Protein AF-A0A8T3LTR0-F1 (afdb_monomer)

Radius of gyration: 20.29 Å; Cα contacts (8 Å, |Δi|>4): 114; chains: 1; bounding box: 53×40×56 Å

Secondary structure (DSSP, 8-state):
-HHHHHHHHHHHHHHHT-GGGHHHHHHHHIIIIIHHHHHHHH-PPPPHHHHHHHHHHHHHSTTTTHHHHHHHHHHHHHHHHHHHHHHHHHHHHHHGGG--HHHHHHHHHHHHHHHHHHHHHHHHHHHHHHHHHHHHHH-S--SS-HHHHHHHHTHHHHHHHHHHHHHHHHHHHHHHHHHHHT----

Solvent-accessible surface area (backbone atoms only — not comparable to full-atom values): 10162 Å² total; per-residue (Å²): 109,73,65,59,52,53,52,51,51,51,50,50,52,58,30,69,80,29,77,92,37,41,65,42,46,49,46,45,39,43,74,71,55,41,50,55,55,49,44,69,73,71,47,78,79,78,49,74,66,57,54,50,49,51,50,50,52,56,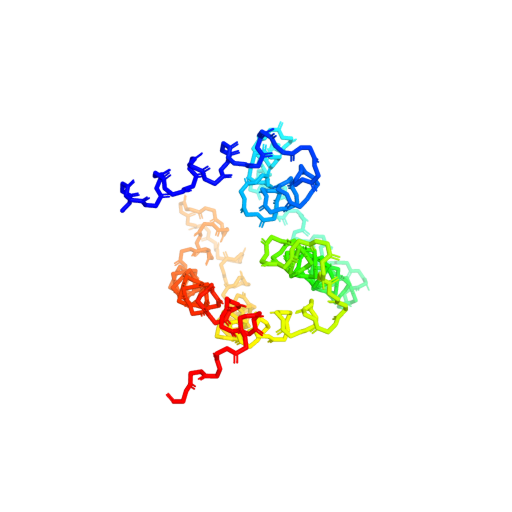73,68,34,91,56,52,66,56,56,61,53,50,52,52,49,50,52,50,50,52,51,53,52,52,47,50,50,41,21,44,23,50,28,36,72,76,46,45,96,71,48,46,74,67,50,24,51,50,38,36,52,49,43,53,60,34,42,43,62,23,50,53,41,49,52,53,39,51,56,49,43,69,61,46,40,62,55,40,69,67,54,85,81,64,102,59,59,43,66,60,51,39,49,59,75,43,38,67,43,56,52,50,29,53,50,32,44,51,53,20,51,65,51,34,60,60,49,49,50,33,70,72,70,67,52,76,84,124

Foldseek 3Di:
DVVVVVVVVVVVVVQVVDPLLVLLVVLLCCLPCVVVVVCVVPDDPDDLVRVVVVVCCQVVDPCPPVSVVVVVVVVVVVVLVSLLSNLQSLQCVQPPPPRDPVLSVVLSVLLVVLCVQLVVLVVVLVVVLVVQLVCLCPDPDDPDHSVVVSCVVSVVSVVSSVVSNVRSVVVSVVVSNCSSVVPDPD

Sequence (186 aa):
MRRWWIDATSAAGHVADRPHLWLPGALAWIASGGWLALVIGVIRPPNISELTFLGAGIFKSGAWPWNALAIGAAALAAVLIGFGLVSAGEAVLLRGRRAGRRDVARIFVLGAVCATPTLVVLLAMATAAVVVAPIEFNAPNEQLGPLARTAGRLSLFLVAILVAASAGAAVHAPAARSVVDGRTVA

pLDDT: mean 77.09, std 9.89, range [37.12, 91.19]

Structure (mmCIF, N/CA/C/O backbone):
data_AF-A0A8T3LTR0-F1
#
_entry.id   AF-A0A8T3LTR0-F1
#
loop_
_atom_site.group_PDB
_atom_site.id
_atom_site.type_symbol
_atom_site.label_atom_id
_atom_site.label_alt_id
_atom_site.label_comp_id
_atom_site.label_asym_id
_atom_site.label_entity_id
_atom_site.label_seq_id
_atom_site.pdbx_PDB_ins_code
_atom_site.Cartn_x
_atom_site.Cartn_y
_atom_site.Cartn_z
_atom_site.occupancy
_atom_site.B_iso_or_equiv
_atom_site.auth_seq_id
_atom_site.auth_comp_id
_atom_site.auth_asym_id
_atom_site.auth_atom_id
_atom_site.pdbx_PDB_model_num
ATOM 1 N N . MET A 1 1 ? -8.902 19.872 3.088 1.00 46.38 1 MET A N 1
ATOM 2 C CA . MET A 1 1 ? -7.597 19.695 3.770 1.00 46.38 1 MET A CA 1
ATOM 3 C C . MET A 1 1 ? -7.578 20.213 5.208 1.00 46.38 1 MET A C 1
ATOM 5 O O . MET A 1 1 ? -7.197 19.449 6.079 1.00 46.38 1 MET A O 1
ATOM 9 N N . ARG A 1 2 ? -8.022 21.446 5.506 1.00 65.06 2 ARG A N 1
ATOM 10 C CA . ARG A 1 2 ? -7.972 22.006 6.877 1.00 65.06 2 ARG A CA 1
ATOM 11 C C . ARG A 1 2 ? -8.689 21.160 7.948 1.00 65.06 2 ARG A C 1
ATOM 13 O O . ARG A 1 2 ? -8.139 20.971 9.020 1.00 65.06 2 ARG A O 1
ATOM 20 N N . ARG A 1 3 ? -9.873 20.608 7.641 1.00 69.12 3 ARG A N 1
ATOM 21 C CA . ARG A 1 3 ? -10.608 19.701 8.551 1.00 69.12 3 ARG A CA 1
ATOM 22 C C . ARG A 1 3 ? -9.845 18.409 8.848 1.00 69.12 3 ARG A C 1
ATOM 24 O O . ARG A 1 3 ? -9.685 18.069 10.004 1.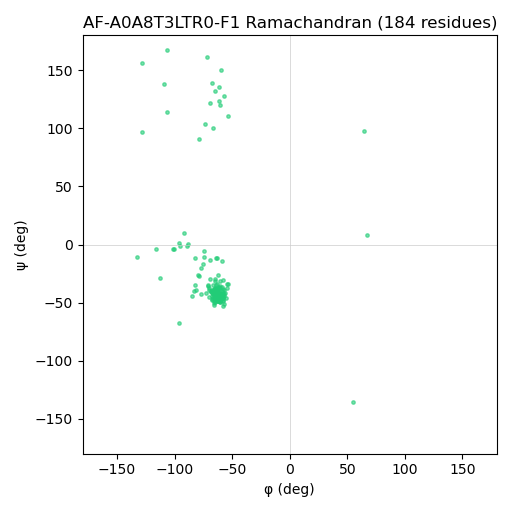00 69.12 3 ARG A O 1
ATOM 31 N N . TRP A 1 4 ? -9.288 17.770 7.818 1.00 65.81 4 TRP A N 1
ATOM 32 C CA . TRP A 1 4 ? -8.476 16.560 7.981 1.00 65.81 4 TRP A CA 1
ATOM 33 C C . TRP A 1 4 ? -7.284 16.784 8.919 1.00 65.81 4 TRP A C 1
ATOM 35 O O . TRP A 1 4 ? -7.029 15.961 9.787 1.00 65.81 4 TRP A O 1
ATOM 45 N N . TRP A 1 5 ? -6.598 17.925 8.791 1.00 63.72 5 TRP A N 1
ATOM 46 C CA . TRP A 1 5 ? -5.493 18.281 9.683 1.00 63.72 5 TRP A CA 1
ATOM 47 C C . TRP A 1 5 ? -5.936 18.451 11.135 1.00 63.72 5 TRP A C 1
ATOM 49 O O . TRP A 1 5 ? -5.236 17.989 12.025 1.00 63.72 5 TRP A O 1
ATOM 59 N N . ILE A 1 6 ? -7.090 19.082 11.366 1.00 79.44 6 ILE A N 1
ATOM 60 C CA . ILE A 1 6 ? -7.663 19.259 12.708 1.00 79.44 6 ILE A CA 1
ATOM 61 C C . ILE A 1 6 ? -8.054 17.903 13.314 1.00 79.44 6 ILE A C 1
ATOM 63 O O . ILE A 1 6 ? -7.759 17.641 14.476 1.00 79.44 6 ILE A O 1
ATOM 67 N N . ASP A 1 7 ? -8.669 17.024 12.523 1.00 72.81 7 ASP A N 1
ATOM 68 C CA . ASP A 1 7 ? -9.073 15.692 12.979 1.00 72.81 7 ASP A CA 1
ATOM 69 C C . ASP A 1 7 ? -7.847 14.815 13.282 1.00 72.81 7 ASP A C 1
ATOM 71 O O . ASP A 1 7 ? -7.811 14.122 14.299 1.00 72.81 7 ASP A O 1
ATOM 75 N N . ALA A 1 8 ? -6.811 14.880 12.440 1.00 67.06 8 ALA A N 1
ATOM 76 C CA . ALA A 1 8 ? -5.567 14.141 12.627 1.00 67.06 8 ALA A CA 1
ATOM 77 C C . ALA A 1 8 ? -4.784 14.615 13.862 1.00 67.06 8 ALA A C 1
ATOM 79 O O . ALA A 1 8 ? -4.301 13.784 14.629 1.00 67.06 8 ALA A O 1
ATOM 80 N N . THR A 1 9 ? -4.680 15.929 14.096 1.00 77.81 9 THR A N 1
ATOM 81 C CA . THR A 1 9 ? -4.010 16.464 15.294 1.00 77.81 9 THR A CA 1
ATOM 82 C C . THR A 1 9 ? -4.808 16.191 16.562 1.00 77.81 9 THR A C 1
ATOM 84 O O . THR A 1 9 ? -4.217 15.848 17.584 1.00 77.81 9 THR A O 1
ATOM 87 N N . SER A 1 10 ? -6.139 16.265 16.499 1.00 79.56 10 SER A N 1
ATOM 88 C CA . SER A 1 10 ? -7.009 15.888 17.615 1.00 79.56 10 SER A CA 1
ATOM 89 C C . SER A 1 10 ? -6.869 14.403 17.962 1.00 79.56 10 SER A C 1
ATOM 91 O O . SER A 1 10 ? -6.682 14.062 19.130 1.00 79.56 10 SER A O 1
ATOM 93 N N . ALA A 1 11 ? -6.863 13.520 16.958 1.00 70.38 11 ALA A N 1
ATOM 94 C CA . ALA A 1 11 ? -6.632 12.090 17.150 1.00 70.38 11 ALA A CA 1
ATOM 95 C C . ALA A 1 11 ? -5.228 11.800 17.707 1.00 70.38 11 ALA A C 1
ATOM 97 O O . ALA A 1 11 ? -5.088 10.977 18.611 1.00 70.38 11 ALA A O 1
ATOM 98 N N . ALA A 1 12 ? -4.197 12.500 17.224 1.00 73.56 12 ALA A N 1
ATOM 99 C CA . ALA A 1 12 ? -2.834 12.370 17.734 1.00 73.56 12 ALA A CA 1
ATOM 100 C C . ALA A 1 12 ? -2.720 12.809 19.203 1.00 73.56 12 ALA A C 1
ATOM 102 O O . ALA A 1 12 ? -2.129 12.084 20.003 1.00 73.56 12 ALA A O 1
ATOM 103 N N . GLY A 1 13 ? -3.336 13.936 19.581 1.00 79.69 13 GLY A N 1
ATOM 104 C CA . GLY A 1 13 ? -3.403 14.378 20.979 1.00 79.69 13 GLY A CA 1
ATOM 105 C C . GLY A 1 13 ? -4.118 13.357 21.866 1.00 79.69 13 GLY A C 1
ATOM 106 O O . GLY A 1 13 ? -3.621 12.976 22.920 1.00 79.69 13 GLY A O 1
ATOM 107 N N . HIS A 1 14 ? -5.227 12.802 21.374 1.00 79.12 14 HIS A N 1
ATOM 108 C CA . HIS A 1 14 ? -5.989 11.779 22.087 1.00 79.12 14 HIS A CA 1
ATOM 109 C C . HIS A 1 14 ? -5.202 10.487 22.354 1.00 79.12 14 HIS A C 1
ATOM 111 O O . HIS A 1 14 ? -5.381 9.847 23.393 1.00 79.12 14 HIS A O 1
ATOM 117 N N . VAL A 1 15 ? -4.346 10.086 21.409 1.00 80.38 15 VAL A N 1
ATOM 118 C CA . VAL A 1 15 ? -3.432 8.947 21.563 1.00 80.38 15 VAL A CA 1
ATOM 119 C C . VAL A 1 15 ? -2.297 9.290 22.527 1.00 80.38 15 VAL A C 1
ATOM 121 O O . VAL A 1 15 ? -1.963 8.461 23.372 1.00 80.38 15 VAL A O 1
ATOM 124 N N . ALA A 1 16 ? -1.726 10.496 22.436 1.00 79.94 16 ALA A N 1
ATOM 125 C CA . ALA A 1 16 ? -0.617 10.933 23.282 1.00 79.94 16 ALA A CA 1
ATOM 126 C C . ALA A 1 16 ? -0.979 10.884 24.776 1.00 79.94 16 ALA A C 1
ATOM 128 O O . ALA A 1 16 ? -0.214 10.337 25.571 1.00 79.94 16 ALA A O 1
ATOM 129 N N . ASP A 1 17 ? -2.188 11.319 25.136 1.00 86.94 17 ASP A N 1
ATOM 130 C CA . ASP A 1 17 ? -2.663 11.363 26.526 1.00 86.94 17 ASP A CA 1
ATOM 131 C C . ASP A 1 17 ? -3.025 9.982 27.112 1.00 86.94 17 ASP A C 1
ATOM 133 O O . ASP A 1 17 ? -3.365 9.861 28.292 1.00 86.94 17 ASP A O 1
ATOM 137 N N . ARG A 1 18 ? -2.995 8.910 26.307 1.00 80.31 18 ARG A N 1
ATOM 138 C CA . ARG A 1 18 ? -3.476 7.576 26.698 1.00 80.31 18 ARG A CA 1
ATOM 139 C C . ARG A 1 18 ? -2.426 6.498 26.431 1.00 80.31 18 ARG A C 1
ATOM 141 O O . ARG A 1 18 ? -2.415 5.921 25.344 1.00 80.31 18 ARG A O 1
ATOM 148 N N . PRO A 1 19 ? -1.635 6.105 27.449 1.00 82.00 19 PRO A N 1
ATOM 149 C CA . PRO A 1 19 ? -0.554 5.124 27.303 1.00 82.00 19 PRO A CA 1
ATOM 150 C C . PRO A 1 19 ? -0.981 3.788 26.682 1.00 82.00 19 PRO A C 1
ATOM 152 O O . PRO A 1 19 ? -0.246 3.179 25.912 1.00 82.00 19 PRO A O 1
ATOM 155 N N . HIS A 1 20 ? -2.208 3.341 26.959 1.00 73.88 20 HIS A N 1
ATOM 156 C CA . HIS A 1 20 ? -2.752 2.102 26.397 1.00 73.88 20 HIS A CA 1
ATOM 157 C C . HIS A 1 20 ? -3.042 2.171 24.882 1.00 73.88 20 HIS A C 1
ATOM 159 O O . HIS A 1 20 ? -3.267 1.130 24.269 1.00 73.88 20 HIS A O 1
ATOM 165 N N . LEU A 1 21 ? -3.041 3.366 24.280 1.00 74.00 21 LEU A N 1
ATOM 166 C CA . LEU A 1 21 ? -3.214 3.596 22.841 1.00 74.00 21 LEU A CA 1
ATOM 167 C C . LEU A 1 21 ? -1.892 3.873 22.115 1.00 74.00 21 LEU A C 1
ATOM 169 O O . LEU A 1 21 ? -1.895 3.965 20.889 1.00 74.00 21 LEU A O 1
ATOM 173 N N . TRP A 1 22 ? -0.764 3.957 22.826 1.00 78.94 22 TRP A N 1
ATOM 174 C CA . TRP A 1 22 ? 0.529 4.293 22.224 1.00 78.94 22 TRP A CA 1
ATOM 175 C C . TRP A 1 22 ? 0.990 3.267 21.192 1.00 78.94 22 TRP A C 1
ATOM 177 O O . TRP A 1 22 ? 1.399 3.650 20.103 1.00 78.94 22 TRP A O 1
ATOM 187 N N . LEU A 1 23 ? 0.882 1.969 21.489 1.00 75.19 23 LEU A N 1
ATOM 188 C CA . LEU A 1 23 ? 1.275 0.918 20.546 1.00 75.19 23 LEU A CA 1
ATOM 189 C C . LEU A 1 23 ? 0.378 0.901 19.285 1.00 75.19 23 LEU A C 1
ATOM 191 O O . LEU A 1 23 ? 0.925 0.949 18.184 1.00 75.19 23 LEU A O 1
ATOM 195 N N . PRO A 1 24 ? -0.969 0.902 19.391 1.00 72.25 24 PRO A N 1
ATOM 196 C CA . PRO A 1 24 ? -1.848 1.041 18.226 1.00 72.25 24 PRO A CA 1
ATOM 197 C C . PRO A 1 24 ? -1.600 2.324 17.431 1.00 72.25 24 PRO A C 1
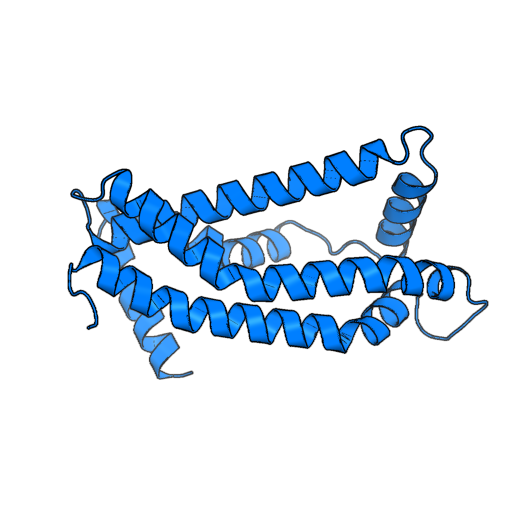ATOM 199 O O . PRO A 1 24 ? -1.578 2.293 16.204 1.00 72.25 24 PRO A O 1
ATOM 202 N N . GLY A 1 25 ? -1.384 3.445 18.123 1.00 71.00 25 GLY A N 1
ATOM 203 C CA . GLY A 1 25 ? -1.101 4.736 17.505 1.00 71.00 25 GLY A CA 1
ATOM 204 C C . GLY A 1 25 ? 0.235 4.766 16.769 1.00 71.00 25 GLY A C 1
ATOM 205 O O . GLY A 1 25 ? 0.300 5.255 15.646 1.00 71.00 25 GLY A O 1
ATOM 206 N N . ALA A 1 26 ? 1.284 4.180 17.351 1.00 72.00 26 ALA A N 1
ATOM 207 C CA . ALA A 1 26 ? 2.584 4.031 16.708 1.00 72.00 26 ALA A CA 1
ATOM 208 C C . ALA A 1 26 ? 2.500 3.121 15.477 1.00 72.00 26 ALA A C 1
ATOM 210 O O . ALA A 1 26 ? 3.055 3.460 14.437 1.00 72.00 26 ALA A O 1
ATOM 211 N N . LEU A 1 27 ? 1.759 2.009 15.550 1.00 69.50 27 LEU A N 1
ATOM 212 C CA . LEU A 1 27 ? 1.525 1.133 14.397 1.00 69.50 27 LEU A CA 1
ATOM 213 C C . LEU A 1 27 ? 0.750 1.848 13.285 1.00 69.50 27 LEU A C 1
ATOM 215 O O . LEU A 1 27 ? 1.145 1.767 12.125 1.00 69.50 27 LEU A O 1
ATOM 219 N N . ALA A 1 28 ? -0.302 2.595 13.631 1.00 67.62 28 ALA A N 1
ATOM 220 C CA . ALA A 1 28 ? -1.057 3.400 12.675 1.00 67.62 28 ALA A CA 1
ATOM 221 C C . ALA A 1 28 ? -0.190 4.502 12.042 1.00 67.62 28 ALA A C 1
ATOM 223 O O . ALA A 1 28 ? -0.278 4.747 10.839 1.00 67.62 28 ALA A O 1
ATOM 224 N N . TRP A 1 29 ? 0.689 5.138 12.823 1.00 70.00 29 TRP A N 1
ATOM 225 C CA . TRP A 1 29 ? 1.641 6.127 12.321 1.00 70.00 29 TRP A CA 1
ATOM 226 C C . TRP A 1 29 ? 2.664 5.492 11.376 1.00 70.00 29 TRP A C 1
ATOM 228 O O . TRP A 1 29 ? 2.783 5.945 10.240 1.00 70.00 29 TRP A O 1
ATOM 238 N N . ILE A 1 30 ? 3.342 4.413 11.788 1.00 69.19 30 ILE A N 1
ATOM 239 C CA . ILE A 1 30 ? 4.324 3.684 10.966 1.00 69.19 30 ILE A CA 1
ATOM 240 C C . ILE A 1 30 ? 3.693 3.241 9.645 1.00 69.19 30 ILE A C 1
ATOM 242 O O . ILE A 1 30 ? 4.275 3.461 8.584 1.00 69.19 30 ILE A O 1
ATOM 246 N N . ALA A 1 31 ? 2.491 2.669 9.704 1.00 64.75 31 ALA A N 1
ATOM 247 C CA . ALA A 1 31 ? 1.820 2.132 8.533 1.00 64.75 31 ALA A CA 1
ATOM 248 C C . ALA A 1 31 ? 1.212 3.191 7.597 1.00 64.75 31 ALA A C 1
ATOM 250 O O . ALA A 1 31 ? 0.915 2.875 6.449 1.00 64.75 31 ALA A O 1
ATOM 251 N N . SER A 1 32 ? 1.035 4.435 8.053 1.00 66.00 32 SER A N 1
ATOM 252 C CA . SER A 1 32 ? 0.524 5.529 7.217 1.00 66.00 32 SER A CA 1
ATOM 253 C C . SER A 1 32 ? 1.653 6.374 6.627 1.00 66.00 32 SER A C 1
ATOM 255 O O . SER A 1 32 ? 1.871 6.364 5.417 1.00 66.00 32 SER A O 1
ATOM 257 N N . GLY A 1 33 ? 2.376 7.103 7.478 1.00 61.50 33 GLY A N 1
ATOM 258 C CA . GLY A 1 33 ? 3.375 8.096 7.065 1.00 61.50 33 GLY A CA 1
ATOM 259 C C . GLY A 1 33 ? 4.717 7.996 7.784 1.00 61.50 33 GLY A C 1
ATOM 260 O O . GLY A 1 33 ? 5.687 8.611 7.351 1.00 61.50 33 GLY A O 1
ATOM 261 N N . GLY A 1 34 ? 4.819 7.207 8.851 1.00 59.84 34 GLY A N 1
ATOM 262 C CA . GLY A 1 34 ? 6.066 7.018 9.589 1.00 59.84 34 GLY A CA 1
ATOM 263 C C . GLY A 1 34 ? 7.146 6.323 8.766 1.00 59.84 34 GLY A C 1
ATOM 264 O O . GLY A 1 34 ? 8.329 6.622 8.920 1.00 59.84 34 GLY A O 1
ATOM 265 N N . TRP A 1 35 ? 6.746 5.471 7.816 1.00 65.00 35 TRP A N 1
ATOM 266 C CA . TRP A 1 35 ? 7.674 4.880 6.856 1.00 65.00 35 TRP A CA 1
ATOM 267 C C . TRP A 1 35 ? 8.340 5.934 5.957 1.00 65.00 35 TRP A C 1
ATOM 269 O O . TRP A 1 35 ? 9.514 5.780 5.652 1.00 65.00 35 TRP A O 1
ATOM 279 N N . LEU A 1 36 ? 7.661 7.030 5.581 1.00 65.19 36 LEU A N 1
ATOM 280 C CA . LEU A 1 36 ? 8.271 8.112 4.790 1.00 65.19 36 LEU A CA 1
ATOM 281 C C . LEU A 1 36 ? 9.380 8.807 5.576 1.00 65.19 36 LEU A C 1
ATOM 283 O O . LEU A 1 36 ? 10.444 9.061 5.024 1.00 65.19 36 LEU A O 1
ATOM 287 N N . ALA A 1 37 ? 9.161 9.069 6.866 1.00 65.50 37 ALA A N 1
ATOM 288 C CA . ALA A 1 37 ? 10.187 9.644 7.733 1.00 65.50 37 ALA A CA 1
ATOM 289 C C . ALA A 1 37 ? 11.389 8.698 7.896 1.00 65.50 37 ALA A C 1
ATOM 291 O O . ALA A 1 37 ? 12.531 9.147 7.840 1.00 65.50 37 ALA A O 1
ATOM 292 N N . LEU A 1 38 ? 11.143 7.389 8.027 1.00 60.38 38 LEU A N 1
ATOM 293 C CA . LEU A 1 38 ? 12.193 6.365 8.036 1.00 60.38 38 LEU A CA 1
ATOM 294 C C . LEU A 1 38 ? 12.951 6.304 6.703 1.00 60.38 38 LEU A C 1
ATOM 296 O O . LEU A 1 38 ? 14.176 6.275 6.700 1.00 60.38 38 LEU A O 1
ATOM 300 N N . VAL A 1 39 ? 12.249 6.330 5.570 1.00 64.31 39 VAL A N 1
ATOM 301 C CA . VAL A 1 39 ? 12.866 6.305 4.237 1.00 64.31 39 VAL A CA 1
ATOM 302 C C . VAL A 1 39 ? 13.694 7.568 4.004 1.00 64.31 39 VAL A C 1
ATOM 304 O O . VAL A 1 39 ? 14.849 7.463 3.614 1.00 64.31 39 VAL A O 1
ATOM 307 N N . ILE A 1 40 ? 13.159 8.752 4.306 1.00 73.00 40 ILE A N 1
ATOM 308 C CA . ILE A 1 40 ? 13.873 10.027 4.145 1.00 73.00 40 ILE A CA 1
ATOM 309 C C . ILE A 1 40 ? 15.069 10.119 5.104 1.00 73.00 40 ILE A C 1
ATOM 311 O O . ILE A 1 40 ? 16.118 10.633 4.727 1.00 73.00 40 ILE A O 1
ATOM 315 N N . GLY A 1 41 ? 14.917 9.637 6.340 1.00 63.38 41 GLY A N 1
ATOM 316 C CA . GLY A 1 41 ? 15.941 9.750 7.378 1.00 63.38 41 GLY A CA 1
ATOM 317 C C . GLY A 1 41 ? 17.073 8.727 7.273 1.00 63.38 41 GLY A C 1
ATOM 318 O O . GLY A 1 41 ? 18.172 9.001 7.746 1.00 63.38 41 GLY A O 1
ATOM 319 N N . VAL A 1 42 ? 16.824 7.557 6.676 1.00 61.72 42 VAL A N 1
ATOM 320 C CA . VAL A 1 42 ? 17.776 6.431 6.672 1.00 61.72 42 VAL A CA 1
ATOM 321 C C . VAL A 1 42 ? 18.328 6.132 5.277 1.00 61.72 42 VAL A C 1
ATOM 323 O O . VAL A 1 42 ? 19.453 5.649 5.156 1.00 61.72 42 VAL A O 1
ATOM 326 N N . ILE A 1 43 ? 17.576 6.409 4.208 1.00 63.22 43 ILE A N 1
ATOM 327 C CA . ILE A 1 43 ? 17.928 5.957 2.859 1.00 63.22 43 ILE A CA 1
ATOM 328 C C . ILE A 1 43 ? 18.436 7.137 2.033 1.00 63.22 43 ILE A C 1
ATOM 330 O O . ILE A 1 43 ? 17.684 8.039 1.665 1.00 63.22 43 ILE A O 1
ATOM 334 N N . ARG A 1 44 ? 19.721 7.095 1.656 1.00 67.75 44 ARG A N 1
ATOM 335 C CA . ARG A 1 44 ? 20.196 7.870 0.506 1.00 67.75 44 ARG A CA 1
ATOM 336 C C . ARG A 1 44 ? 19.425 7.360 -0.717 1.00 67.75 44 ARG A C 1
ATOM 338 O O . ARG A 1 44 ? 19.491 6.157 -0.975 1.00 67.75 44 ARG A O 1
ATOM 345 N N . PRO A 1 45 ? 18.709 8.220 -1.463 1.00 63.09 45 PRO A N 1
ATOM 346 C CA . PRO A 1 45 ? 17.996 7.772 -2.647 1.00 63.09 45 PRO A CA 1
ATOM 347 C C . PRO A 1 45 ? 18.999 7.110 -3.598 1.00 63.09 45 PRO A C 1
ATOM 349 O O . PRO A 1 45 ? 20.046 7.711 -3.874 1.00 63.09 45 PRO A O 1
ATOM 352 N N . PRO A 1 46 ? 18.722 5.875 -4.052 1.00 63.59 46 PRO A N 1
ATOM 353 C CA . PRO A 1 46 ? 19.647 5.160 -4.906 1.00 63.59 46 PRO A CA 1
ATOM 354 C C . PRO A 1 46 ? 19.832 5.952 -6.194 1.00 63.59 46 PRO A C 1
ATOM 356 O O . PRO A 1 46 ? 18.874 6.483 -6.768 1.00 63.59 46 PRO A O 1
ATOM 359 N N . ASN A 1 47 ? 21.080 6.079 -6.629 1.00 75.44 47 ASN A N 1
ATOM 360 C CA . ASN A 1 47 ? 21.357 6.792 -7.865 1.00 75.44 47 ASN A CA 1
ATOM 361 C C . ASN A 1 47 ? 20.898 5.956 -9.079 1.00 75.44 47 ASN A C 1
ATOM 363 O O . ASN A 1 47 ? 20.683 4.744 -8.995 1.00 75.44 47 ASN A O 1
ATOM 367 N N . ILE A 1 48 ? 20.730 6.612 -10.230 1.00 68.56 48 ILE A N 1
ATOM 368 C CA . ILE A 1 48 ? 20.265 5.965 -11.470 1.00 68.56 48 ILE A CA 1
ATOM 369 C C . ILE A 1 48 ? 21.154 4.765 -11.837 1.00 68.56 48 ILE A C 1
ATOM 371 O O . ILE A 1 48 ? 20.644 3.736 -12.284 1.00 68.56 48 ILE A O 1
ATOM 375 N N . SER A 1 49 ? 22.465 4.868 -11.611 1.00 68.25 49 SER A N 1
ATOM 376 C CA . SER A 1 49 ? 23.427 3.802 -11.897 1.00 68.25 49 SER A CA 1
ATOM 377 C C . SER A 1 49 ? 23.219 2.578 -11.003 1.00 68.25 49 SER A C 1
ATOM 379 O O . SER A 1 49 ? 23.218 1.465 -11.512 1.00 68.25 49 SER A O 1
ATOM 381 N N . GLU A 1 50 ? 22.968 2.761 -9.706 1.00 73.62 50 GLU A N 1
ATOM 382 C CA . GLU A 1 50 ? 22.685 1.694 -8.735 1.00 73.62 50 GLU A CA 1
ATOM 383 C C . GLU A 1 50 ? 21.384 0.962 -9.067 1.00 73.62 50 GLU A C 1
ATOM 385 O O . GLU A 1 50 ? 21.356 -0.267 -9.082 1.00 73.62 50 GLU A O 1
ATOM 390 N N . LEU A 1 51 ? 20.321 1.699 -9.408 1.00 67.19 51 LEU A N 1
ATOM 391 C CA . LEU A 1 51 ? 19.048 1.108 -9.837 1.00 67.19 51 LEU A CA 1
ATOM 392 C C . LEU A 1 51 ? 19.198 0.319 -11.143 1.00 67.19 51 LEU A C 1
ATOM 394 O O . LEU A 1 51 ? 18.633 -0.765 -11.290 1.00 67.19 51 LEU A O 1
ATOM 398 N N . THR A 1 52 ? 19.993 0.838 -12.079 1.00 66.56 52 THR A N 1
ATOM 399 C CA . THR A 1 52 ? 20.290 0.160 -13.348 1.00 66.56 52 THR A CA 1
ATOM 400 C C . THR A 1 52 ? 21.131 -1.098 -13.118 1.00 66.56 52 THR A C 1
ATOM 402 O O . THR A 1 52 ? 20.878 -2.128 -13.741 1.00 66.56 52 THR A O 1
ATOM 405 N N . PHE A 1 53 ? 22.088 -1.052 -12.187 1.00 74.69 53 PHE A N 1
ATOM 406 C CA . PHE A 1 53 ? 22.925 -2.193 -11.815 1.00 74.69 53 PHE A CA 1
ATOM 407 C C . PHE A 1 53 ? 22.123 -3.280 -11.091 1.00 74.69 53 PHE A C 1
ATOM 409 O O . PHE A 1 53 ? 22.276 -4.460 -11.396 1.00 74.69 53 PHE A O 1
ATOM 416 N N . LEU A 1 54 ? 21.215 -2.887 -10.190 1.00 70.88 54 LEU A N 1
ATOM 417 C CA . LEU A 1 54 ? 20.279 -3.789 -9.520 1.00 70.88 54 LEU A CA 1
ATOM 418 C C . LEU A 1 54 ? 19.378 -4.492 -10.542 1.00 70.88 54 LEU A C 1
ATOM 420 O O . LEU A 1 54 ? 19.271 -5.717 -10.530 1.00 70.88 54 LEU A O 1
ATOM 424 N N . GLY A 1 55 ? 18.786 -3.729 -11.467 1.00 64.75 55 GLY A N 1
ATOM 425 C CA . GLY A 1 55 ? 17.979 -4.277 -12.554 1.00 64.75 55 GLY A CA 1
ATOM 426 C C . GLY A 1 55 ? 18.776 -5.265 -13.406 1.00 64.75 55 GLY A C 1
ATOM 427 O O . GLY A 1 55 ? 18.378 -6.418 -13.559 1.00 64.75 55 GLY A O 1
ATOM 428 N N . ALA A 1 56 ? 19.949 -4.858 -13.896 1.00 66.56 56 ALA A N 1
ATOM 429 C CA . ALA A 1 56 ? 20.812 -5.720 -14.697 1.00 66.56 56 ALA A CA 1
ATOM 430 C C . ALA A 1 56 ? 21.238 -6.995 -13.946 1.00 66.56 56 ALA A C 1
ATOM 432 O O . ALA A 1 56 ? 21.244 -8.068 -14.544 1.00 66.56 56 ALA A O 1
ATOM 433 N N . GLY A 1 57 ? 21.550 -6.902 -12.651 1.00 67.38 57 GLY A N 1
ATOM 434 C CA . GLY A 1 57 ? 21.915 -8.047 -11.814 1.00 67.38 57 GLY A CA 1
ATOM 435 C C . GLY A 1 57 ? 20.769 -9.041 -11.622 1.00 67.38 57 GLY A C 1
ATOM 436 O O . GLY A 1 57 ? 20.994 -10.249 -11.668 1.00 67.38 57 GLY A O 1
ATOM 437 N N . ILE A 1 58 ? 19.534 -8.554 -11.480 1.00 65.00 58 ILE A N 1
ATOM 438 C CA . ILE A 1 58 ? 18.344 -9.405 -11.359 1.00 65.00 58 ILE A CA 1
ATOM 439 C C . ILE A 1 58 ? 18.072 -10.148 -12.675 1.00 65.00 58 ILE A C 1
ATOM 441 O O . ILE A 1 58 ? 17.879 -11.363 -12.651 1.00 65.00 58 ILE A O 1
ATOM 445 N N . PHE A 1 59 ? 18.098 -9.447 -13.814 1.00 62.31 59 PHE A N 1
ATOM 446 C CA . PHE A 1 59 ? 17.757 -10.029 -15.120 1.00 62.31 59 PHE A CA 1
ATOM 447 C C . PHE A 1 59 ? 18.876 -10.876 -15.743 1.00 62.31 59 PHE A C 1
ATOM 449 O O . PHE A 1 59 ? 18.585 -11.777 -16.525 1.00 62.31 59 PHE A O 1
ATOM 456 N N . LYS A 1 60 ? 20.149 -10.611 -15.420 1.00 64.44 60 LYS A N 1
ATOM 457 C CA . LYS A 1 60 ? 21.302 -11.371 -15.944 1.00 64.44 60 LYS A CA 1
ATOM 458 C C . LYS A 1 60 ? 21.768 -12.500 -15.020 1.00 64.44 60 LYS A C 1
ATOM 460 O O . LYS A 1 60 ? 22.719 -13.203 -15.352 1.00 64.44 60 LYS A O 1
ATOM 465 N N . SER A 1 61 ? 21.139 -12.673 -13.858 1.00 72.06 61 SER A N 1
ATOM 466 C CA . SER A 1 61 ? 21.458 -13.767 -12.939 1.00 72.06 61 SER A CA 1
ATOM 467 C C . SER A 1 61 ? 21.076 -15.125 -13.538 1.00 72.06 61 SER A C 1
ATOM 469 O O . SER A 1 61 ? 19.981 -15.283 -14.070 1.00 72.06 61 SER A O 1
ATOM 471 N N . GLY A 1 62 ? 21.927 -16.141 -13.357 1.00 74.62 62 GLY A N 1
ATOM 472 C CA . GLY A 1 62 ? 21.599 -17.533 -13.702 1.00 74.62 62 GLY A CA 1
ATOM 473 C C . GLY A 1 62 ? 20.432 -18.124 -12.895 1.00 74.62 62 GLY A C 1
ATOM 474 O O . GLY A 1 62 ? 19.917 -19.177 -13.249 1.00 74.62 62 GLY A O 1
ATOM 475 N N . ALA A 1 63 ? 19.993 -17.441 -11.832 1.00 75.81 63 ALA A N 1
ATOM 476 C CA . ALA A 1 63 ? 18.806 -17.790 -11.053 1.00 75.81 63 ALA A CA 1
ATOM 477 C C . ALA A 1 63 ? 17.526 -17.085 -11.550 1.00 75.81 63 ALA A C 1
ATOM 479 O O . ALA A 1 63 ? 16.492 -17.127 -10.882 1.00 75.81 63 ALA A O 1
ATOM 480 N N . TRP A 1 64 ? 17.560 -16.426 -12.711 1.00 60.91 64 TRP A N 1
ATOM 481 C CA . TRP A 1 64 ? 16.343 -15.985 -13.391 1.00 60.91 64 TRP A CA 1
ATOM 482 C C . TRP A 1 64 ? 15.518 -17.209 -13.840 1.00 60.91 64 TRP A C 1
ATOM 484 O O . TRP A 1 64 ? 16.098 -18.121 -14.431 1.00 60.91 64 TRP A O 1
ATOM 494 N N . PRO A 1 65 ? 14.191 -17.281 -13.590 1.00 68.94 65 PRO A N 1
ATOM 495 C CA . PRO A 1 65 ? 13.273 -16.249 -13.075 1.00 68.94 65 PRO A CA 1
ATOM 496 C C . PRO A 1 65 ? 13.012 -16.283 -11.552 1.00 68.94 65 PRO A C 1
ATOM 498 O O . PRO A 1 65 ? 12.244 -15.465 -11.040 1.00 68.94 65 PRO A O 1
ATOM 501 N N . TRP A 1 66 ? 13.633 -17.201 -10.807 1.00 79.25 66 TRP A N 1
ATOM 502 C CA . TRP A 1 66 ? 13.377 -17.413 -9.375 1.00 79.25 66 TRP A CA 1
ATOM 503 C C . TRP A 1 66 ? 13.629 -16.175 -8.515 1.00 79.25 66 TRP A C 1
ATOM 505 O O . TRP A 1 66 ? 12.854 -15.910 -7.600 1.00 79.25 66 TRP A O 1
ATOM 515 N N . ASN A 1 67 ? 14.641 -15.367 -8.841 1.00 74.31 67 ASN A N 1
ATOM 516 C CA . ASN A 1 67 ? 14.907 -14.115 -8.124 1.00 74.31 67 ASN A CA 1
ATOM 517 C C . ASN A 1 67 ? 13.744 -13.118 -8.225 1.00 74.31 67 ASN A C 1
ATOM 519 O O . ASN A 1 67 ? 13.383 -12.494 -7.229 1.00 74.31 67 ASN A O 1
ATOM 523 N N . ALA A 1 68 ? 13.125 -12.982 -9.402 1.00 69.69 68 ALA A N 1
ATOM 524 C CA . ALA A 1 68 ? 11.969 -12.102 -9.568 1.00 69.69 68 ALA A CA 1
ATOM 525 C C . ALA A 1 68 ? 10.759 -12.605 -8.780 1.00 69.69 68 ALA A C 1
ATOM 527 O O . ALA A 1 68 ? 10.078 -11.811 -8.131 1.00 69.69 68 ALA A O 1
ATOM 528 N N . LEU A 1 69 ? 10.526 -13.920 -8.785 1.00 77.00 69 LEU A N 1
ATOM 529 C CA . LEU A 1 69 ? 9.469 -14.529 -7.980 1.00 77.00 69 LEU A CA 1
ATOM 530 C C . LEU A 1 69 ? 9.720 -14.336 -6.480 1.00 77.00 69 LEU A C 1
ATOM 532 O O . LEU A 1 69 ? 8.795 -13.977 -5.760 1.00 77.00 69 LEU A O 1
ATOM 536 N N . ALA A 1 70 ? 10.959 -14.506 -6.014 1.00 76.75 70 ALA A N 1
ATOM 537 C CA . ALA A 1 70 ? 11.329 -14.310 -4.615 1.00 76.75 70 ALA A CA 1
ATOM 538 C C . ALA A 1 70 ? 11.142 -12.852 -4.167 1.00 76.75 70 ALA A C 1
ATOM 540 O O . ALA A 1 70 ? 10.569 -12.609 -3.107 1.00 76.75 70 ALA A O 1
ATOM 541 N N . ILE A 1 71 ? 11.558 -11.879 -4.986 1.00 76.50 71 ILE A N 1
ATOM 542 C CA . ILE A 1 71 ? 11.346 -10.449 -4.710 1.00 76.50 71 ILE A CA 1
ATOM 543 C C . ILE A 1 71 ? 9.849 -10.125 -4.679 1.00 76.50 71 ILE A C 1
ATOM 545 O O . ILE A 1 71 ? 9.386 -9.461 -3.753 1.00 76.50 71 ILE A O 1
ATOM 549 N N . GLY A 1 72 ? 9.079 -10.627 -5.649 1.00 76.94 72 GLY A N 1
ATOM 550 C CA . GLY A 1 72 ? 7.627 -10.448 -5.686 1.00 76.94 72 GLY A CA 1
ATOM 551 C C . GLY A 1 72 ? 6.931 -11.058 -4.467 1.00 76.94 72 GLY A C 1
ATOM 552 O O . GLY A 1 72 ? 6.089 -10.410 -3.850 1.00 76.94 72 GLY A O 1
ATOM 553 N N . ALA A 1 73 ? 7.326 -12.269 -4.071 1.00 78.12 73 ALA A N 1
ATOM 554 C CA . ALA A 1 73 ? 6.803 -12.947 -2.889 1.00 78.12 73 ALA A CA 1
ATOM 555 C C . ALA A 1 73 ? 7.164 -12.206 -1.593 1.00 78.12 73 ALA A C 1
ATOM 557 O O . ALA A 1 73 ? 6.302 -12.033 -0.734 1.00 78.12 73 ALA A O 1
ATOM 558 N N . ALA A 1 74 ? 8.401 -11.719 -1.462 1.00 78.12 74 ALA A N 1
ATOM 559 C CA . ALA A 1 74 ? 8.834 -10.927 -0.312 1.00 78.12 74 ALA A CA 1
ATOM 560 C C . ALA A 1 74 ? 8.074 -9.594 -0.220 1.00 78.12 74 ALA A C 1
ATOM 562 O O . ALA A 1 74 ? 7.612 -9.224 0.860 1.00 78.12 74 ALA A O 1
ATOM 563 N N . ALA A 1 75 ? 7.882 -8.904 -1.348 1.00 76.12 75 ALA A N 1
ATOM 564 C CA . ALA A 1 75 ? 7.091 -7.678 -1.411 1.00 76.12 75 ALA A CA 1
ATOM 565 C C . ALA A 1 75 ? 5.626 -7.936 -1.028 1.00 76.12 75 ALA A C 1
ATOM 567 O O . ALA A 1 75 ? 5.068 -7.213 -0.204 1.00 76.12 75 ALA A O 1
ATOM 568 N N . LEU A 1 76 ? 5.018 -9.003 -1.558 1.00 81.50 76 LEU A N 1
ATOM 569 C CA . LEU A 1 76 ? 3.657 -9.401 -1.206 1.00 81.50 76 LEU A CA 1
ATOM 570 C C . LEU A 1 76 ? 3.538 -9.736 0.287 1.00 81.50 76 LEU A C 1
ATOM 572 O O . LEU A 1 76 ? 2.610 -9.269 0.942 1.00 81.50 76 LEU A O 1
ATOM 576 N N . ALA A 1 77 ? 4.483 -10.496 0.843 1.00 79.31 77 ALA A N 1
ATOM 577 C CA . ALA A 1 77 ? 4.506 -10.825 2.264 1.00 79.31 77 ALA A CA 1
ATOM 578 C C . ALA A 1 77 ? 4.602 -9.562 3.134 1.00 79.31 77 ALA A C 1
ATOM 580 O O . ALA A 1 77 ? 3.830 -9.417 4.080 1.00 79.31 77 ALA A O 1
ATOM 581 N N . ALA A 1 78 ? 5.485 -8.621 2.788 1.00 77.25 78 ALA A N 1
ATOM 582 C CA . ALA A 1 78 ? 5.610 -7.347 3.492 1.00 77.25 78 ALA A CA 1
ATOM 583 C C . ALA A 1 78 ? 4.305 -6.535 3.449 1.00 77.25 78 ALA A C 1
ATOM 585 O O . ALA A 1 78 ? 3.873 -6.014 4.479 1.00 77.25 78 ALA A O 1
ATOM 586 N N . VAL A 1 79 ? 3.638 -6.484 2.289 1.00 81.19 79 VAL A N 1
ATOM 587 C CA . VAL A 1 79 ? 2.332 -5.825 2.136 1.00 81.19 79 VAL A CA 1
ATOM 588 C C . VAL A 1 79 ? 1.275 -6.495 3.010 1.00 81.19 79 VAL A C 1
ATOM 590 O O . VAL A 1 79 ? 0.590 -5.802 3.754 1.00 81.19 79 VAL A O 1
ATOM 593 N N . LEU A 1 80 ? 1.158 -7.826 2.979 1.00 83.25 80 LEU A N 1
ATOM 594 C CA . LEU A 1 80 ? 0.173 -8.565 3.776 1.00 83.25 80 LEU A CA 1
ATOM 595 C C . LEU A 1 80 ? 0.404 -8.402 5.283 1.00 83.25 80 LEU A C 1
ATOM 597 O O . LEU A 1 80 ? -0.555 -8.216 6.033 1.00 83.25 80 LEU A O 1
ATOM 601 N N . ILE A 1 81 ? 1.664 -8.425 5.727 1.00 82.44 81 ILE A N 1
ATOM 602 C CA . ILE A 1 81 ? 2.037 -8.172 7.125 1.00 82.44 81 ILE A CA 1
ATOM 603 C C . ILE A 1 81 ? 1.656 -6.744 7.518 1.00 82.44 81 ILE A C 1
ATOM 605 O O . ILE A 1 81 ? 0.994 -6.552 8.538 1.00 82.44 81 ILE A O 1
ATOM 609 N N . GLY A 1 82 ? 2.009 -5.749 6.698 1.00 78.12 82 GLY A N 1
ATOM 610 C CA . GLY A 1 82 ? 1.627 -4.354 6.921 1.00 78.12 82 GLY A CA 1
ATOM 611 C C . GLY A 1 82 ? 0.111 -4.186 7.013 1.00 78.12 82 GLY A C 1
ATOM 612 O O . GLY A 1 82 ? -0.390 -3.562 7.945 1.00 78.12 82 GLY A O 1
ATOM 613 N N . PHE A 1 83 ? -0.632 -4.828 6.111 1.00 81.25 83 PHE A N 1
ATOM 614 C CA . PHE A 1 83 ? -2.091 -4.799 6.093 1.00 81.25 83 PHE A CA 1
ATOM 615 C C . PHE A 1 83 ? -2.710 -5.443 7.338 1.00 81.25 83 PHE A C 1
ATOM 617 O O . PHE A 1 83 ? -3.663 -4.914 7.913 1.00 81.25 83 PHE A O 1
ATOM 624 N N . GLY A 1 84 ? -2.140 -6.558 7.801 1.00 83.62 84 GLY A N 1
ATOM 625 C CA . GLY A 1 84 ? -2.524 -7.211 9.051 1.00 83.62 84 GLY A CA 1
ATOM 626 C C . GLY A 1 84 ? -2.277 -6.325 10.273 1.00 83.62 84 GLY A C 1
ATOM 627 O O . GLY A 1 84 ? -3.152 -6.207 11.130 1.00 83.62 84 GLY A O 1
ATOM 628 N N . LEU A 1 85 ? -1.122 -5.655 10.329 1.00 81.81 85 LEU A N 1
ATOM 629 C CA . LEU A 1 85 ? -0.777 -4.721 11.404 1.00 81.81 85 LEU A CA 1
ATOM 630 C C . LEU A 1 85 ? -1.708 -3.503 11.425 1.00 81.81 85 LEU A C 1
ATOM 632 O O . LEU A 1 85 ? -2.182 -3.129 12.498 1.00 81.81 85 LEU A O 1
ATOM 636 N N . VAL A 1 86 ? -2.030 -2.930 10.260 1.00 80.88 86 VAL A N 1
ATOM 637 C CA . VAL A 1 86 ? -3.019 -1.844 10.135 1.00 80.88 86 VAL A CA 1
ATOM 638 C C . VAL A 1 86 ? -4.386 -2.307 10.608 1.00 80.88 86 VAL A C 1
ATOM 640 O O . VAL A 1 86 ? -4.991 -1.649 11.446 1.00 80.88 86 VAL A O 1
ATOM 643 N N . SER A 1 87 ? -4.846 -3.465 10.134 1.00 82.94 87 SER A N 1
ATOM 644 C CA . SER A 1 87 ? -6.156 -4.011 10.501 1.00 82.94 87 SER A CA 1
ATOM 645 C C . SER A 1 87 ? -6.259 -4.275 12.005 1.00 82.94 87 SER A C 1
ATOM 647 O O . SER A 1 87 ? -7.298 -4.035 12.618 1.00 82.94 87 SER A O 1
ATOM 649 N N . ALA A 1 88 ? -5.171 -4.742 12.625 1.00 82.50 88 ALA A N 1
ATOM 650 C CA . ALA A 1 88 ? -5.086 -4.912 14.070 1.00 82.50 88 ALA A CA 1
ATOM 651 C C . ALA A 1 88 ? -5.111 -3.564 14.806 1.00 82.50 88 ALA A C 1
ATOM 653 O O . ALA A 1 88 ? -5.848 -3.416 15.781 1.00 82.50 88 ALA A O 1
ATOM 654 N N . GLY A 1 89 ? -4.355 -2.575 14.320 1.00 78.69 89 GLY A N 1
ATOM 655 C CA . GLY A 1 89 ? -4.369 -1.210 14.844 1.00 78.69 89 GLY A CA 1
ATOM 656 C C . GLY A 1 89 ? -5.761 -0.581 14.776 1.00 78.69 89 GLY A C 1
ATOM 657 O O . GLY A 1 89 ? -6.259 -0.095 15.788 1.00 78.69 89 GLY A O 1
ATOM 658 N N . GLU A 1 90 ? -6.431 -0.665 13.626 1.00 81.50 90 GLU A N 1
ATOM 659 C CA . GLU A 1 90 ? -7.796 -0.168 13.428 1.00 81.50 90 GLU A CA 1
ATOM 660 C C . GLU A 1 90 ? -8.805 -0.876 14.337 1.00 81.50 90 GLU A C 1
ATOM 662 O O . GLU A 1 90 ? -9.616 -0.211 14.981 1.00 81.50 90 GLU A O 1
ATOM 667 N N . ALA A 1 91 ? -8.734 -2.205 14.467 1.00 83.00 91 ALA A N 1
ATOM 668 C CA . ALA A 1 91 ? -9.613 -2.948 15.370 1.00 83.00 91 ALA A CA 1
ATOM 669 C C . ALA A 1 91 ? -9.471 -2.473 16.826 1.00 83.00 91 ALA A C 1
ATOM 671 O O . ALA A 1 91 ? -10.471 -2.284 17.522 1.00 83.00 91 ALA A O 1
ATOM 672 N N . VAL A 1 92 ? -8.235 -2.251 17.285 1.00 82.00 92 VAL A N 1
ATOM 673 C CA . VAL A 1 92 ? -7.962 -1.756 18.641 1.00 82.00 92 VAL A CA 1
ATOM 674 C C . VAL A 1 92 ? -8.396 -0.300 18.803 1.00 82.00 92 VAL A C 1
ATOM 676 O O . VAL A 1 92 ? -8.957 0.042 19.841 1.00 82.00 92 VAL A O 1
ATOM 679 N N . LEU A 1 93 ? -8.203 0.554 17.797 1.00 78.81 93 LEU A N 1
ATOM 680 C CA . LEU A 1 93 ? -8.662 1.946 17.840 1.00 78.81 93 LEU A CA 1
ATOM 681 C C . LEU A 1 93 ? -10.192 2.046 17.906 1.00 78.81 93 LEU A C 1
ATOM 683 O O . LEU A 1 93 ? -10.714 2.883 18.638 1.00 78.81 93 LEU A O 1
ATOM 687 N N . LEU A 1 94 ? -10.911 1.179 17.188 1.00 81.25 94 LEU A N 1
ATOM 688 C CA . LEU A 1 94 ? -12.375 1.207 17.133 1.00 81.25 94 LEU A CA 1
ATOM 689 C C . LEU A 1 94 ? -13.041 0.507 18.329 1.00 81.25 94 LEU A C 1
ATOM 691 O O . LEU A 1 94 ? -14.095 0.944 18.783 1.00 81.25 94 LEU A O 1
ATOM 695 N N . ARG A 1 95 ? -12.452 -0.573 18.864 1.00 78.81 95 ARG A N 1
ATOM 696 C CA . ARG A 1 95 ? -13.072 -1.404 19.920 1.00 78.81 95 ARG A CA 1
ATOM 697 C C . ARG A 1 95 ? -12.331 -1.427 21.255 1.00 78.81 95 ARG A C 1
ATOM 699 O O . ARG A 1 95 ? -12.804 -2.046 22.216 1.00 78.81 95 ARG A O 1
ATOM 706 N N . GLY A 1 96 ? -11.174 -0.778 21.341 1.00 79.31 96 GLY A N 1
ATOM 707 C CA . GLY A 1 96 ? -10.319 -0.789 22.522 1.00 79.31 96 GLY A CA 1
ATOM 708 C C . GLY A 1 96 ? -9.958 -2.213 22.952 1.00 79.31 96 GLY A C 1
ATOM 709 O O . GLY A 1 96 ? -9.676 -3.089 22.137 1.00 79.31 96 GLY A O 1
ATOM 710 N N . ARG A 1 97 ? -10.039 -2.480 24.261 1.00 77.75 97 ARG A N 1
ATOM 711 C CA . ARG A 1 97 ? -9.740 -3.798 24.858 1.00 77.75 97 ARG A CA 1
ATOM 712 C C . ARG A 1 97 ? -10.681 -4.931 24.429 1.00 77.75 97 ARG A C 1
ATOM 714 O O . ARG A 1 97 ? -10.391 -6.085 24.722 1.00 77.75 97 ARG A O 1
ATOM 721 N N . ARG A 1 98 ? -11.807 -4.621 23.776 1.00 82.56 98 ARG A N 1
ATOM 722 C CA . ARG A 1 98 ? -12.777 -5.621 23.298 1.00 82.56 98 ARG A CA 1
ATOM 723 C C . ARG A 1 98 ? -12.477 -6.114 21.880 1.00 82.56 98 ARG A C 1
ATOM 725 O O . ARG A 1 98 ? -13.221 -6.953 21.380 1.00 82.56 98 ARG A O 1
ATOM 732 N N . ALA A 1 99 ? -11.434 -5.595 21.229 1.00 82.62 99 ALA A N 1
ATOM 733 C CA . ALA A 1 99 ? -11.050 -6.007 19.885 1.00 82.62 99 ALA A CA 1
ATOM 734 C C . ALA A 1 99 ? -10.692 -7.500 19.856 1.00 82.62 99 ALA A C 1
ATOM 736 O O . ALA A 1 99 ? -9.781 -7.954 20.549 1.00 82.62 99 ALA A O 1
ATOM 737 N N . GLY A 1 100 ? -11.428 -8.272 19.056 1.00 86.81 100 GLY A N 1
ATOM 738 C CA . GLY A 1 100 ? -11.196 -9.704 18.883 1.00 86.81 100 GLY A CA 1
ATOM 739 C C . GLY A 1 100 ? -10.568 -10.043 17.532 1.00 86.81 100 GLY A C 1
ATOM 740 O O . GLY A 1 100 ? -10.605 -9.257 16.588 1.00 86.81 100 GLY A O 1
ATOM 741 N N . ARG A 1 101 ? -10.082 -11.285 17.385 1.00 88.88 101 ARG A N 1
ATOM 742 C CA . ARG A 1 101 ? -9.551 -11.806 16.105 1.00 88.88 101 ARG A CA 1
ATOM 743 C C . ARG A 1 101 ? -10.544 -11.670 14.943 1.00 88.88 101 ARG A C 1
ATOM 745 O O . ARG A 1 101 ? -10.136 -11.439 13.812 1.00 88.88 101 ARG A O 1
ATOM 752 N N . ARG A 1 102 ? -11.848 -11.798 15.222 1.00 87.44 102 ARG A N 1
ATOM 753 C CA . ARG A 1 102 ? -12.915 -11.636 14.220 1.00 87.44 102 ARG A CA 1
ATOM 754 C C . ARG A 1 102 ? -13.023 -10.202 13.698 1.00 87.44 102 ARG A C 1
ATOM 756 O O . ARG A 1 102 ? -13.318 -10.034 12.523 1.00 87.44 102 ARG A O 1
ATOM 763 N N . ASP A 1 103 ? -12.771 -9.200 14.537 1.00 85.75 103 ASP A N 1
ATOM 764 C CA . ASP A 1 103 ? -12.822 -7.792 14.129 1.00 85.75 103 ASP A CA 1
ATOM 765 C C . ASP A 1 103 ? -11.642 -7.476 13.200 1.00 85.75 103 ASP A C 1
ATOM 767 O O . ASP A 1 103 ? -11.841 -6.948 12.109 1.00 85.75 103 ASP A O 1
ATOM 771 N N . VAL A 1 104 ? -10.438 -7.932 13.572 1.00 86.69 104 VAL A N 1
ATOM 772 C CA . VAL A 1 104 ? -9.228 -7.828 12.737 1.00 86.69 104 VAL A CA 1
ATOM 773 C C . VAL A 1 104 ? -9.431 -8.509 11.385 1.00 86.69 104 VAL A C 1
ATOM 775 O O . VAL A 1 104 ? -9.152 -7.910 10.354 1.00 86.69 104 VAL A O 1
ATOM 778 N N . ALA A 1 105 ? -9.958 -9.738 11.372 1.00 89.69 105 ALA A N 1
ATOM 779 C CA . ALA A 1 105 ? -10.193 -10.478 10.134 1.00 89.69 105 ALA A CA 1
ATOM 780 C C . ALA A 1 105 ? -11.212 -9.781 9.218 1.00 89.69 105 ALA A C 1
ATOM 782 O O . ALA A 1 105 ? -11.015 -9.738 8.008 1.00 89.69 105 ALA A O 1
ATOM 783 N N . ARG A 1 106 ? -12.287 -9.209 9.775 1.00 89.19 106 ARG A N 1
ATOM 784 C CA . ARG A 1 106 ? -13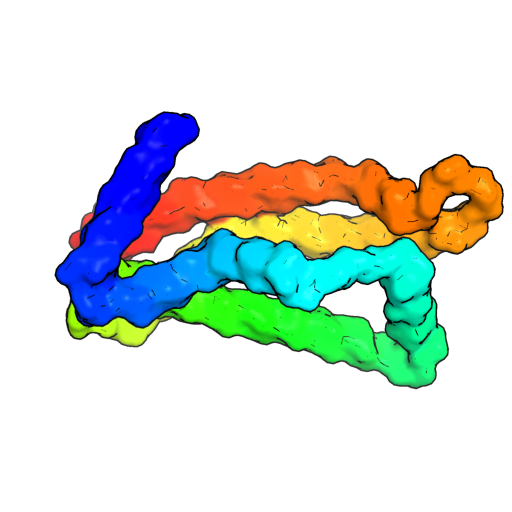.288 -8.477 8.984 1.00 89.19 106 ARG A CA 1
ATOM 785 C C . ARG A 1 106 ? -12.716 -7.197 8.383 1.00 89.19 106 ARG A C 1
ATOM 787 O O . ARG A 1 106 ? -12.922 -6.961 7.199 1.00 89.19 106 ARG A O 1
ATOM 794 N N . ILE A 1 107 ? -11.985 -6.411 9.176 1.00 87.94 107 ILE A N 1
ATOM 795 C CA . ILE A 1 107 ? -11.316 -5.190 8.705 1.00 87.94 107 ILE A CA 1
ATOM 796 C C . ILE A 1 107 ? -10.283 -5.539 7.628 1.00 87.94 107 ILE A C 1
ATOM 798 O O . ILE A 1 107 ? -10.252 -4.899 6.581 1.00 87.94 107 ILE A O 1
ATOM 802 N N . PHE A 1 108 ? -9.516 -6.611 7.831 1.00 89.06 108 PHE A N 1
ATOM 803 C CA . PHE A 1 108 ? -8.547 -7.104 6.856 1.00 89.06 108 PHE A CA 1
ATOM 804 C C . PHE A 1 108 ? -9.206 -7.499 5.531 1.00 89.06 108 PHE A C 1
ATOM 806 O O . PHE A 1 108 ? -8.766 -7.063 4.471 1.00 89.06 108 PHE A O 1
ATOM 813 N N . VAL A 1 109 ? -10.274 -8.303 5.569 1.00 91.00 109 VAL A N 1
ATOM 814 C CA . VAL A 1 109 ? -10.992 -8.723 4.353 1.00 91.00 109 VAL A CA 1
ATOM 815 C C . VAL A 1 109 ? -11.582 -7.516 3.632 1.00 91.00 109 VAL A C 1
ATOM 817 O O . VAL A 1 109 ? -11.449 -7.410 2.416 1.00 91.00 109 VAL A O 1
ATOM 820 N N . LEU A 1 110 ? -12.192 -6.586 4.370 1.00 88.81 110 LEU A N 1
ATOM 821 C CA . LEU A 1 110 ? -12.771 -5.381 3.788 1.00 88.81 110 LEU A CA 1
ATOM 822 C C . LEU A 1 110 ? -11.704 -4.532 3.097 1.00 88.81 110 LEU A C 1
ATOM 824 O O . LEU A 1 110 ? -11.870 -4.138 1.944 1.00 88.81 110 LEU A O 1
ATOM 828 N N . GLY A 1 111 ? -10.572 -4.336 3.764 1.00 85.81 111 GLY A N 1
ATOM 829 C CA . GLY A 1 111 ? -9.455 -3.612 3.191 1.00 85.81 111 GLY A CA 1
ATOM 830 C C . GLY A 1 111 ? -8.858 -4.313 1.965 1.00 85.81 111 GLY A C 1
ATOM 831 O O . GLY A 1 111 ? -8.531 -3.642 0.988 1.00 85.81 111 GLY A O 1
ATOM 832 N N . ALA A 1 112 ? -8.774 -5.647 1.961 1.00 88.00 112 ALA A N 1
ATOM 833 C CA . ALA A 1 112 ? -8.302 -6.410 0.805 1.00 88.00 112 ALA A CA 1
ATOM 834 C C . ALA A 1 112 ? -9.232 -6.228 -0.408 1.00 88.00 112 ALA A C 1
ATOM 836 O O . ALA A 1 112 ? -8.767 -6.021 -1.531 1.00 88.00 112 ALA A O 1
ATOM 837 N N . VAL A 1 113 ? -10.550 -6.220 -0.181 1.00 90.50 113 VAL A N 1
ATOM 838 C CA . VAL A 1 113 ? -11.544 -5.915 -1.221 1.00 90.50 113 VAL A CA 1
ATOM 839 C C . VAL A 1 113 ? -11.364 -4.483 -1.733 1.00 90.50 113 VAL A C 1
ATOM 841 O O . VAL A 1 113 ? -11.242 -4.277 -2.940 1.00 90.50 113 VAL A O 1
ATOM 844 N N . CYS A 1 114 ? -11.250 -3.496 -0.842 1.00 87.19 114 CYS A N 1
ATOM 845 C CA . CYS A 1 114 ? -11.025 -2.097 -1.220 1.00 87.19 114 CYS A CA 1
ATOM 846 C C . CYS A 1 114 ? -9.692 -1.866 -1.956 1.00 87.19 114 CYS A C 1
ATOM 848 O O . CYS A 1 114 ? -9.594 -0.936 -2.755 1.00 87.19 114 CYS A O 1
ATOM 850 N N . ALA A 1 115 ? -8.680 -2.708 -1.731 1.00 85.81 115 ALA A N 1
ATOM 851 C CA . ALA A 1 115 ? -7.391 -2.652 -2.419 1.00 85.81 115 ALA A CA 1
ATOM 852 C C . ALA A 1 115 ? -7.397 -3.333 -3.802 1.00 85.81 115 ALA A C 1
ATOM 854 O O . ALA A 1 115 ? -6.454 -3.153 -4.575 1.00 85.81 115 ALA A O 1
ATOM 855 N N . THR A 1 116 ? -8.448 -4.089 -4.144 1.00 87.50 116 THR A N 1
ATOM 856 C CA . THR A 1 116 ? -8.524 -4.858 -5.400 1.00 87.50 116 THR A CA 1
ATOM 857 C C . THR A 1 116 ? -8.376 -3.980 -6.652 1.00 87.50 116 THR A C 1
ATOM 859 O O . THR A 1 116 ? -7.574 -4.337 -7.515 1.00 87.50 116 THR A O 1
ATOM 862 N N . PRO A 1 117 ? -9.037 -2.808 -6.775 1.00 88.19 117 PRO A N 1
ATOM 863 C CA . PRO A 1 117 ? -8.842 -1.929 -7.930 1.00 88.19 117 PRO A CA 1
ATOM 864 C C . PRO A 1 117 ? -7.386 -1.471 -8.079 1.00 88.19 117 PRO A C 1
ATOM 866 O O . PRO A 1 117 ? -6.831 -1.509 -9.174 1.00 88.19 117 PRO A O 1
ATOM 869 N N . THR A 1 118 ? -6.736 -1.108 -6.971 1.00 87.31 118 THR A N 1
ATOM 870 C CA . THR A 1 118 ? -5.318 -0.724 -6.957 1.00 87.31 118 THR A CA 1
ATOM 871 C C . THR A 1 118 ? -4.430 -1.873 -7.421 1.00 87.31 118 THR A C 1
ATOM 873 O O . THR A 1 118 ? -3.522 -1.657 -8.220 1.00 87.31 118 THR A O 1
ATOM 876 N N . LEU A 1 119 ? -4.715 -3.099 -6.967 1.00 85.62 119 LEU A N 1
ATOM 877 C CA . LEU A 1 119 ? -3.990 -4.298 -7.382 1.00 85.62 119 LEU A CA 1
ATOM 878 C C . LEU A 1 119 ? -4.129 -4.545 -8.890 1.00 85.62 119 LEU A C 1
ATOM 880 O O . LEU A 1 119 ? -3.133 -4.826 -9.549 1.00 85.62 119 LEU A O 1
ATOM 884 N N . VAL A 1 120 ? -5.332 -4.391 -9.449 1.00 89.50 120 VAL A N 1
ATOM 885 C CA . VAL A 1 120 ? -5.576 -4.537 -10.895 1.00 89.50 120 VAL A CA 1
ATOM 886 C C . VAL A 1 120 ? -4.749 -3.530 -11.695 1.00 89.50 120 VAL A C 1
ATOM 888 O O . VAL A 1 120 ? -4.073 -3.918 -12.648 1.00 89.50 120 VAL A O 1
ATOM 891 N N . VAL A 1 121 ? -4.736 -2.254 -11.293 1.00 89.12 121 VAL A N 1
ATOM 892 C CA . VAL A 1 121 ? -3.927 -1.231 -11.977 1.00 89.12 121 VAL A CA 1
ATOM 893 C C . VAL A 1 121 ? -2.432 -1.514 -11.818 1.00 89.12 121 VAL A C 1
ATOM 895 O O . VAL A 1 121 ? -1.675 -1.342 -12.769 1.00 89.12 121 VAL A O 1
ATOM 898 N N . LEU A 1 122 ? -1.992 -1.992 -10.653 1.00 86.38 122 LEU A N 1
ATOM 899 C CA . LEU A 1 122 ? -0.593 -2.342 -10.406 1.00 86.38 122 LEU A CA 1
ATOM 900 C C . LEU A 1 122 ? -0.136 -3.531 -11.266 1.00 86.38 122 LEU A C 1
ATOM 902 O O . LEU A 1 122 ? 0.962 -3.495 -11.816 1.00 86.38 122 LEU A O 1
ATOM 906 N N . LEU A 1 123 ? -0.988 -4.543 -11.456 1.00 87.69 123 LEU A N 1
ATOM 907 C CA . LEU A 1 123 ? -0.737 -5.650 -12.385 1.00 87.69 123 LEU A CA 1
ATOM 908 C C . LEU A 1 123 ? -0.699 -5.171 -13.845 1.00 87.69 123 LEU A C 1
ATOM 910 O O . LEU A 1 123 ? 0.183 -5.572 -14.609 1.00 87.69 123 LEU A O 1
ATOM 914 N N . ALA A 1 124 ? -1.603 -4.269 -14.233 1.00 89.56 124 ALA A N 1
ATOM 915 C C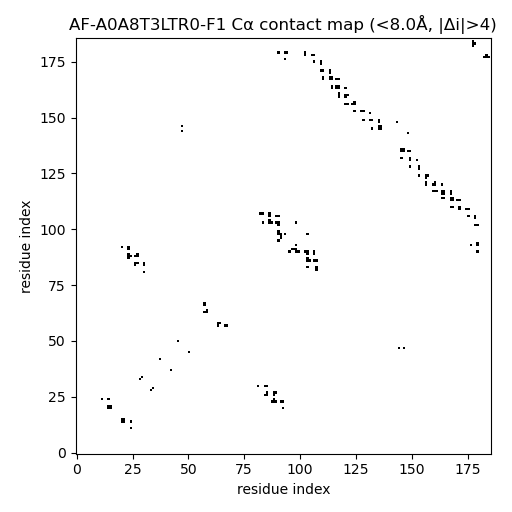A . ALA A 1 124 ? -1.585 -3.647 -15.557 1.00 89.56 124 ALA A CA 1
ATOM 916 C C . ALA A 1 124 ? -0.309 -2.808 -15.779 1.00 89.56 124 ALA A C 1
ATOM 918 O O . ALA A 1 124 ? 0.307 -2.866 -16.839 1.00 89.56 124 ALA A O 1
ATOM 919 N N . MET A 1 125 ? 0.155 -2.092 -14.753 1.00 88.94 125 MET A N 1
ATOM 920 C CA . MET A 1 125 ? 1.422 -1.364 -14.796 1.00 88.94 125 MET A CA 1
ATOM 921 C C . MET A 1 125 ? 2.615 -2.314 -14.909 1.00 88.94 125 MET A C 1
ATOM 923 O O . MET A 1 125 ? 3.520 -2.054 -15.694 1.00 88.94 125 MET A O 1
ATOM 927 N N . ALA A 1 126 ? 2.628 -3.415 -14.152 1.00 83.25 126 ALA A N 1
ATOM 928 C CA . ALA A 1 126 ? 3.706 -4.400 -14.193 1.00 83.25 126 ALA A CA 1
ATOM 929 C C . ALA A 1 126 ? 3.814 -5.054 -15.579 1.00 83.25 126 ALA A C 1
ATOM 931 O O . ALA A 1 126 ? 4.908 -5.162 -16.128 1.00 83.25 126 ALA A O 1
ATOM 932 N N . THR A 1 127 ? 2.682 -5.426 -16.180 1.00 86.62 127 THR A N 1
ATOM 933 C CA . THR A 1 127 ? 2.644 -5.964 -17.550 1.00 86.62 127 THR A CA 1
ATOM 934 C C . THR A 1 127 ? 3.093 -4.928 -18.581 1.00 86.62 127 THR A C 1
ATOM 936 O O . THR A 1 127 ? 3.928 -5.242 -19.429 1.00 86.62 127 THR A O 1
ATOM 939 N N . ALA A 1 128 ? 2.642 -3.674 -18.469 1.00 85.75 128 ALA A N 1
ATOM 940 C CA . ALA A 1 128 ? 3.122 -2.583 -19.316 1.00 85.75 128 ALA A CA 1
ATOM 941 C C . ALA A 1 128 ? 4.633 -2.343 -19.150 1.00 85.75 128 ALA A C 1
ATOM 943 O O . ALA A 1 128 ? 5.340 -2.150 -20.137 1.00 85.75 128 ALA A O 1
ATOM 944 N N . ALA A 1 129 ? 5.157 -2.410 -17.924 1.00 81.19 129 ALA A N 1
ATOM 945 C CA . ALA A 1 129 ? 6.575 -2.226 -17.633 1.00 81.19 129 ALA A CA 1
ATOM 946 C C . ALA A 1 129 ? 7.448 -3.313 -18.276 1.00 81.19 129 ALA A C 1
ATOM 948 O O . ALA A 1 129 ? 8.518 -2.992 -18.786 1.00 81.19 129 ALA A O 1
ATOM 949 N N . VAL A 1 130 ? 6.986 -4.569 -18.321 1.00 80.19 130 VAL A N 1
ATOM 950 C CA . VAL A 1 130 ? 7.694 -5.669 -19.008 1.00 80.19 130 VAL A CA 1
ATOM 951 C C . VAL A 1 130 ? 7.861 -5.391 -20.505 1.00 80.19 130 VAL A C 1
ATOM 953 O O . VAL A 1 130 ? 8.865 -5.792 -21.086 1.00 80.19 130 VAL A O 1
ATOM 956 N N . VAL A 1 131 ? 6.920 -4.676 -21.127 1.00 83.31 131 VAL A N 1
ATOM 957 C CA . VAL A 1 131 ? 6.991 -4.306 -22.550 1.00 83.31 131 VAL A CA 1
ATOM 958 C C . VAL A 1 131 ? 7.800 -3.024 -22.759 1.00 83.31 131 VAL A C 1
ATOM 960 O O . VAL A 1 131 ? 8.630 -2.948 -23.660 1.00 83.31 131 VAL A O 1
ATOM 963 N N . VAL A 1 132 ? 7.572 -2.009 -21.924 1.00 8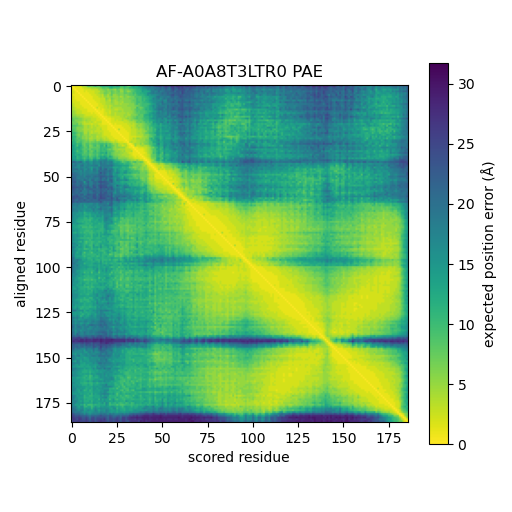4.69 132 VAL A N 1
ATOM 964 C CA . VAL A 1 132 ? 8.153 -0.671 -22.090 1.00 84.69 132 VAL A CA 1
ATOM 965 C C . VAL A 1 132 ? 9.618 -0.621 -21.659 1.00 84.69 132 VAL A C 1
ATOM 967 O O . VAL A 1 132 ? 10.433 -0.019 -22.355 1.00 84.69 132 VAL A O 1
ATOM 970 N N . ALA A 1 133 ? 9.977 -1.256 -20.539 1.00 75.62 133 ALA A N 1
ATOM 971 C CA . ALA A 1 133 ? 11.325 -1.150 -19.989 1.00 75.62 133 ALA A CA 1
ATOM 972 C C . ALA A 1 133 ? 12.405 -1.675 -20.957 1.00 75.62 133 ALA A C 1
ATOM 974 O O . ALA A 1 133 ? 13.373 -0.956 -21.181 1.00 75.62 133 ALA A O 1
ATOM 975 N N . PRO A 1 134 ? 12.275 -2.843 -21.618 1.00 77.88 134 PRO A N 1
ATOM 976 C CA . PRO A 1 134 ? 13.297 -3.297 -22.563 1.00 77.88 134 PRO A CA 1
ATOM 977 C C . PRO A 1 134 ? 13.509 -2.341 -23.742 1.00 77.88 134 PRO A C 1
ATOM 979 O O . PRO A 1 134 ? 14.641 -2.167 -24.186 1.00 77.88 134 PRO A O 1
ATOM 982 N N . ILE A 1 135 ? 12.444 -1.704 -24.238 1.00 84.06 135 ILE A N 1
ATOM 983 C CA . ILE A 1 135 ? 12.527 -0.732 -25.338 1.00 84.06 135 ILE A CA 1
ATOM 984 C C . ILE A 1 135 ? 13.312 0.497 -24.872 1.00 84.06 135 ILE A C 1
ATOM 986 O O . ILE A 1 135 ? 14.265 0.921 -25.522 1.00 84.06 135 ILE A O 1
ATOM 990 N N . GLU A 1 136 ? 12.957 1.025 -23.703 1.00 83.94 136 GLU A N 1
ATOM 991 C CA . GLU A 1 136 ? 13.565 2.229 -23.146 1.00 83.94 136 GLU A CA 1
ATOM 992 C C . GLU A 1 136 ? 15.005 2.018 -22.675 1.00 83.94 136 GLU A C 1
ATOM 994 O O . GLU A 1 136 ? 15.831 2.914 -22.814 1.00 83.94 136 GLU A O 1
ATOM 999 N N . PHE A 1 137 ? 15.355 0.848 -22.146 1.00 77.38 137 PHE A N 1
ATOM 1000 C CA . PHE A 1 137 ? 16.724 0.564 -21.705 1.00 77.38 137 PHE A CA 1
ATOM 1001 C C . PHE A 1 137 ? 17.688 0.268 -22.863 1.00 77.38 137 PHE A C 1
ATOM 1003 O O . PHE A 1 137 ? 18.894 0.420 -22.683 1.00 77.38 137 PHE A O 1
ATOM 1010 N N . ASN A 1 138 ? 17.179 -0.105 -24.043 1.00 79.00 138 ASN A N 1
ATOM 1011 C CA . ASN A 1 138 ? 17.994 -0.363 -25.237 1.00 79.00 138 ASN A CA 1
ATOM 1012 C C . ASN A 1 138 ? 18.000 0.802 -26.246 1.00 79.00 138 ASN A C 1
ATOM 1014 O O . ASN A 1 138 ? 18.704 0.725 -27.252 1.00 79.00 138 ASN A O 1
ATOM 1018 N N . ALA A 1 139 ? 17.235 1.873 -26.006 1.00 78.81 139 ALA A N 1
ATOM 1019 C CA . ALA A 1 139 ? 17.156 3.009 -26.919 1.00 78.81 139 ALA A CA 1
ATOM 1020 C C . ALA A 1 139 ? 18.480 3.810 -26.938 1.00 78.81 139 ALA A C 1
ATOM 1022 O O . ALA A 1 139 ? 18.900 4.319 -25.887 1.00 78.81 139 ALA A O 1
ATOM 1023 N N . PRO A 1 140 ? 19.136 3.956 -28.108 1.00 63.72 140 PRO A N 1
ATOM 1024 C CA . PRO A 1 140 ? 20.400 4.667 -28.227 1.00 63.72 140 PRO A CA 1
ATOM 1025 C C . PRO A 1 140 ? 20.167 6.177 -28.103 1.00 63.72 140 PRO A C 1
ATOM 1027 O O . PRO A 1 140 ? 19.732 6.831 -29.040 1.00 63.72 140 PRO A O 1
ATOM 1030 N N . ASN A 1 141 ? 20.515 6.711 -26.933 1.00 66.94 141 ASN A N 1
ATOM 1031 C CA . ASN A 1 141 ? 20.682 8.133 -26.634 1.00 66.94 141 ASN A CA 1
ATOM 1032 C C . ASN A 1 141 ? 19.410 9.008 -26.736 1.00 66.94 141 ASN A C 1
ATOM 1034 O O . ASN A 1 141 ? 19.074 9.541 -27.788 1.00 66.94 141 ASN A O 1
ATOM 1038 N N . GLU A 1 142 ? 18.768 9.266 -25.590 1.00 63.09 142 GLU A N 1
ATOM 1039 C CA . GLU A 1 142 ? 17.932 10.463 -25.417 1.00 63.09 142 GLU A CA 1
ATOM 1040 C C . GLU A 1 142 ? 18.362 11.191 -24.137 1.00 63.09 142 GLU A C 1
ATOM 1042 O O . GLU A 1 142 ? 18.940 10.594 -23.230 1.00 63.09 142 GLU A O 1
ATOM 1047 N N . GLN A 1 143 ? 18.082 12.493 -24.068 1.00 71.19 143 GLN A N 1
ATOM 1048 C CA . GLN A 1 143 ? 18.541 13.415 -23.018 1.00 71.19 143 GLN A CA 1
ATOM 1049 C C . GLN A 1 143 ? 18.104 13.034 -21.584 1.00 71.19 143 GLN A C 1
ATOM 1051 O O . GLN A 1 143 ? 18.641 13.574 -20.619 1.00 71.19 143 GLN A O 1
ATOM 1056 N N . LEU A 1 144 ? 17.148 12.109 -21.426 1.00 74.19 144 LEU A N 1
ATOM 1057 C CA . LEU A 1 144 ? 16.655 11.597 -20.145 1.00 74.19 144 LEU A CA 1
ATOM 1058 C C . LEU A 1 144 ? 17.117 10.149 -19.927 1.00 74.19 144 LEU A C 1
ATOM 1060 O O . LEU A 1 144 ? 17.037 9.318 -20.828 1.00 74.19 144 LEU A O 1
ATOM 1064 N N . GLY A 1 145 ? 17.543 9.823 -18.701 1.00 80.25 145 GLY A N 1
ATOM 1065 C CA . GLY A 1 145 ? 17.931 8.455 -18.344 1.00 80.25 145 GLY A CA 1
ATOM 1066 C C . GLY A 1 145 ? 16.778 7.447 -18.519 1.00 80.25 145 GLY A C 1
ATOM 1067 O O . GLY A 1 145 ? 15.615 7.806 -18.314 1.00 80.25 145 GLY A O 1
ATOM 1068 N N . PRO A 1 146 ? 17.070 6.169 -18.827 1.00 79.31 146 PRO A N 1
ATOM 1069 C CA . PRO A 1 146 ? 16.067 5.163 -19.211 1.00 79.31 146 PRO A CA 1
ATOM 1070 C C . PRO A 1 146 ? 14.976 4.937 -18.152 1.00 79.31 146 PRO A C 1
ATOM 1072 O O . PRO A 1 146 ? 13.817 4.678 -18.483 1.00 79.31 146 PRO A O 1
ATOM 1075 N N . LEU A 1 147 ? 15.312 5.116 -16.870 1.00 77.19 147 LEU A N 1
ATOM 1076 C CA . LEU A 1 147 ? 14.348 5.078 -15.768 1.00 77.19 147 LEU A CA 1
ATOM 1077 C C . LEU A 1 147 ? 13.320 6.210 -15.843 1.00 77.19 147 LEU A C 1
ATOM 1079 O O . LEU A 1 147 ? 12.127 5.957 -15.693 1.00 77.19 147 LEU A O 1
ATOM 1083 N N . ALA A 1 148 ? 13.762 7.445 -16.095 1.00 81.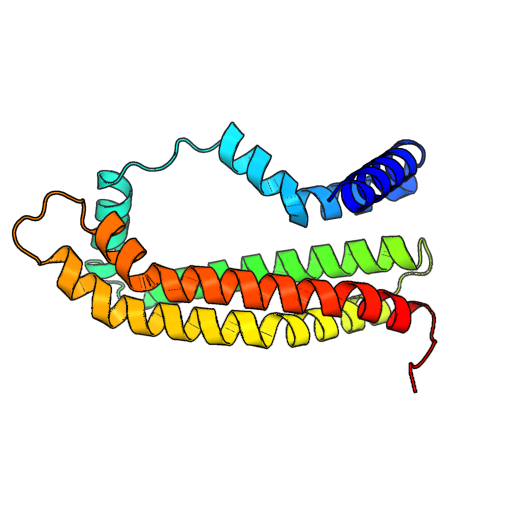94 148 ALA A N 1
ATOM 1084 C CA . ALA A 1 148 ? 12.874 8.602 -16.173 1.00 81.94 148 ALA A CA 1
ATOM 1085 C C . ALA A 1 148 ? 11.906 8.481 -17.358 1.00 81.94 148 ALA A C 1
ATOM 1087 O O . ALA A 1 148 ? 10.726 8.799 -17.227 1.00 81.94 148 ALA A O 1
ATOM 1088 N N . ARG A 1 149 ? 12.377 7.944 -18.489 1.00 84.00 149 ARG A N 1
ATOM 1089 C CA . ARG A 1 149 ? 11.537 7.686 -19.667 1.00 84.00 149 ARG A CA 1
ATOM 1090 C C . ARG A 1 149 ? 10.503 6.599 -19.421 1.00 84.00 149 ARG A C 1
ATOM 1092 O O . ARG A 1 149 ? 9.319 6.797 -19.692 1.00 84.00 149 ARG A O 1
ATOM 1099 N N . THR A 1 150 ? 10.935 5.482 -18.835 1.00 83.44 150 THR A N 1
ATOM 1100 C CA . THR A 1 150 ? 10.038 4.381 -18.460 1.00 83.44 150 THR A CA 1
ATOM 1101 C C . THR A 1 150 ? 8.970 4.871 -17.480 1.00 83.44 150 THR A C 1
ATOM 1103 O O . THR A 1 150 ? 7.784 4.632 -17.693 1.00 83.44 150 THR A O 1
ATOM 1106 N N . ALA A 1 151 ? 9.362 5.632 -16.454 1.00 83.50 151 ALA A N 1
ATOM 1107 C CA . ALA A 1 151 ? 8.430 6.236 -15.505 1.00 83.50 151 ALA A CA 1
ATOM 1108 C C . ALA A 1 151 ? 7.464 7.222 -16.183 1.00 83.50 151 ALA A C 1
ATOM 1110 O O . ALA A 1 151 ? 6.268 7.195 -15.901 1.00 83.50 151 ALA A O 1
ATOM 1111 N N . GLY A 1 152 ? 7.951 8.044 -17.118 1.00 87.06 152 GLY A N 1
ATOM 1112 C CA . GLY A 1 152 ? 7.126 8.959 -17.908 1.00 87.06 152 GLY A CA 1
ATOM 1113 C C . GLY A 1 152 ? 6.047 8.231 -18.712 1.00 87.06 152 GLY A C 1
ATOM 1114 O O . GLY A 1 152 ? 4.879 8.618 -18.666 1.00 87.06 152 GLY A O 1
ATOM 1115 N N . ARG A 1 153 ? 6.396 7.119 -19.371 1.00 87.25 153 ARG A N 1
ATOM 1116 C CA . ARG A 1 153 ? 5.430 6.284 -20.109 1.00 87.25 153 ARG A CA 1
ATOM 1117 C C . ARG A 1 153 ? 4.449 5.544 -19.205 1.00 87.25 153 ARG A C 1
ATOM 1119 O O . ARG A 1 153 ? 3.317 5.298 -19.609 1.00 87.25 153 ARG A O 1
ATOM 1126 N N . LEU A 1 154 ? 4.861 5.213 -17.984 1.00 89.25 154 LEU A N 1
ATOM 1127 C CA . LEU A 1 154 ? 4.011 4.566 -16.983 1.00 89.25 154 LEU A CA 1
ATOM 1128 C C . LEU A 1 154 ? 3.231 5.565 -16.110 1.00 89.25 154 LEU A C 1
ATOM 1130 O O . LEU A 1 154 ? 2.466 5.151 -15.241 1.00 89.25 154 LEU A O 1
ATOM 1134 N N . SER A 1 155 ? 3.379 6.873 -16.339 1.00 91.19 155 SER A N 1
ATOM 1135 C CA . SER A 1 155 ? 2.811 7.920 -15.479 1.00 91.19 155 SER A CA 1
ATOM 1136 C C . SER A 1 155 ? 1.292 7.828 -15.319 1.00 91.19 155 SER A C 1
ATOM 1138 O O . SER A 1 155 ? 0.787 7.985 -14.209 1.00 91.19 155 SER A O 1
ATOM 1140 N N . LEU A 1 156 ? 0.559 7.490 -16.383 1.00 91.12 156 LEU A N 1
ATOM 1141 C CA . LEU A 1 156 ? -0.892 7.286 -16.319 1.00 91.12 156 LEU A CA 1
ATOM 1142 C C . LEU A 1 156 ? -1.279 6.147 -15.367 1.00 91.12 156 LEU A C 1
ATOM 1144 O O . LEU A 1 156 ? -2.260 6.273 -14.636 1.00 91.12 156 LEU A O 1
ATOM 1148 N N . PHE A 1 157 ? -0.491 5.069 -15.315 1.00 88.44 157 PHE A N 1
ATOM 1149 C CA . PHE A 1 157 ? -0.707 3.994 -14.349 1.00 88.44 157 PHE A CA 1
ATOM 1150 C C . PHE A 1 157 ? -0.424 4.461 -12.924 1.00 88.44 157 PHE A C 1
ATOM 1152 O O . PHE A 1 157 ? -1.194 4.137 -12.028 1.00 88.44 157 PHE A O 1
ATOM 1159 N N . LEU A 1 158 ? 0.623 5.263 -12.706 1.00 86.25 158 LEU A N 1
ATOM 1160 C CA . LEU A 1 158 ? 0.916 5.834 -11.386 1.00 86.25 158 LEU A CA 1
ATOM 1161 C C . LEU A 1 158 ? -0.234 6.720 -10.887 1.00 86.25 158 LEU A C 1
ATOM 1163 O O . LEU A 1 158 ? -0.645 6.605 -9.732 1.00 86.25 158 LEU A O 1
ATOM 1167 N N . VAL A 1 159 ? -0.802 7.552 -11.766 1.00 90.56 159 VAL A N 1
ATOM 1168 C CA . VAL A 1 159 ? -1.989 8.362 -11.452 1.00 90.56 159 VAL A CA 1
ATOM 1169 C C . VAL A 1 159 ? -3.190 7.464 -11.153 1.00 90.56 159 VAL A C 1
ATOM 1171 O O . VAL A 1 159 ? -3.865 7.665 -10.145 1.00 90.56 159 VAL A O 1
ATOM 1174 N N . ALA A 1 160 ? -3.440 6.442 -11.972 1.00 87.94 160 ALA A N 1
ATOM 1175 C CA . ALA A 1 160 ? -4.542 5.509 -11.758 1.00 87.94 160 ALA A CA 1
ATOM 1176 C C . ALA A 1 160 ? -4.396 4.709 -10.448 1.00 87.94 160 ALA A C 1
ATOM 1178 O O . ALA A 1 160 ? -5.388 4.526 -9.744 1.00 87.94 160 ALA A O 1
ATOM 1179 N N . ILE A 1 161 ? -3.177 4.303 -10.070 1.00 85.31 161 ILE A N 1
ATOM 1180 C CA . ILE A 1 161 ? -2.873 3.669 -8.776 1.00 85.31 161 ILE A CA 1
ATOM 1181 C C . ILE A 1 161 ? -3.212 4.630 -7.639 1.00 85.31 161 ILE A C 1
ATOM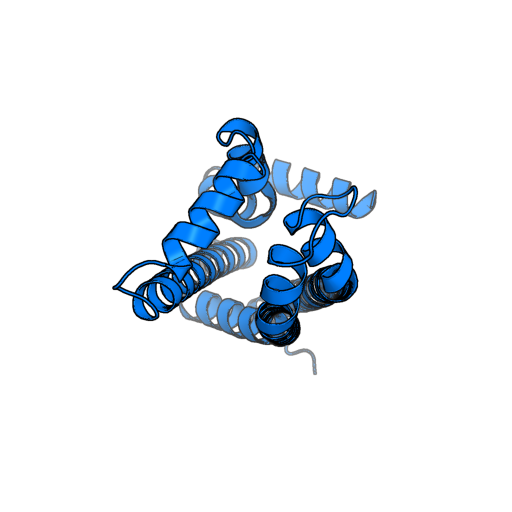 1183 O O . ILE A 1 161 ? -3.889 4.232 -6.695 1.00 85.31 161 ILE A O 1
ATOM 1187 N N . LEU A 1 162 ? -2.786 5.894 -7.731 1.00 85.00 162 LEU A N 1
ATOM 1188 C CA . LEU A 1 162 ? -3.061 6.893 -6.700 1.00 85.00 162 LEU A CA 1
ATOM 1189 C C . LEU A 1 162 ? -4.568 7.121 -6.529 1.00 85.00 162 LEU A C 1
ATOM 1191 O O . LEU A 1 162 ? -5.058 7.164 -5.401 1.00 85.00 162 LEU A O 1
ATOM 1195 N N . VAL A 1 163 ? -5.305 7.237 -7.636 1.00 87.25 163 VAL A N 1
ATOM 1196 C CA . VAL A 1 163 ? -6.761 7.425 -7.627 1.00 87.25 163 VAL A CA 1
ATOM 1197 C C . VAL A 1 163 ? -7.458 6.200 -7.038 1.00 87.25 163 VAL A C 1
ATOM 1199 O O . VAL A 1 163 ? -8.263 6.350 -6.120 1.00 87.25 163 VAL A O 1
ATOM 1202 N N . ALA A 1 164 ? -7.121 4.995 -7.504 1.00 86.31 164 ALA A N 1
ATOM 1203 C CA . ALA A 1 164 ? -7.703 3.745 -7.020 1.00 86.31 164 ALA A CA 1
ATOM 1204 C C . ALA A 1 164 ? -7.419 3.516 -5.529 1.00 86.31 164 ALA A C 1
ATOM 1206 O O . ALA A 1 164 ? -8.332 3.185 -4.774 1.00 86.31 164 ALA A O 1
ATOM 1207 N N . ALA A 1 165 ? -6.185 3.770 -5.085 1.00 83.75 165 ALA A N 1
ATOM 1208 C CA . ALA A 1 165 ? -5.796 3.650 -3.685 1.00 83.75 165 ALA A CA 1
ATOM 1209 C C . ALA A 1 165 ? -6.527 4.670 -2.808 1.00 83.75 165 ALA A C 1
ATOM 1211 O O . ALA A 1 165 ? -7.034 4.318 -1.744 1.00 83.75 165 ALA A O 1
ATOM 1212 N N . SER A 1 166 ? -6.636 5.918 -3.270 1.00 83.88 166 SER A N 1
ATOM 1213 C CA . SER A 1 166 ? -7.341 6.977 -2.542 1.00 83.88 166 SER A CA 1
ATOM 1214 C C . SER A 1 166 ? -8.839 6.689 -2.438 1.00 83.88 166 SER A C 1
ATOM 1216 O O . SER A 1 166 ? -9.422 6.852 -1.367 1.00 83.88 166 SER A O 1
ATOM 1218 N N . ALA A 1 167 ? -9.463 6.221 -3.523 1.00 81.12 167 ALA A N 1
ATOM 1219 C CA . ALA A 1 167 ? -10.869 5.832 -3.537 1.00 81.12 167 ALA A CA 1
ATOM 1220 C C . ALA A 1 167 ? -11.126 4.620 -2.629 1.00 81.12 167 ALA A C 1
ATOM 1222 O O . ALA A 1 167 ? -12.041 4.649 -1.808 1.00 81.12 167 ALA A O 1
ATOM 1223 N N . GLY A 1 168 ? -10.277 3.591 -2.711 1.00 81.69 168 GLY A N 1
ATOM 1224 C CA . GLY A 1 168 ? -10.333 2.421 -1.836 1.00 81.69 168 GLY A CA 1
ATOM 1225 C C . GLY A 1 168 ? -10.205 2.799 -0.360 1.00 81.69 168 GLY A C 1
ATOM 1226 O O . GLY A 1 168 ? -11.023 2.374 0.452 1.00 81.69 168 GLY A O 1
ATOM 1227 N N . ALA A 1 169 ? -9.249 3.666 -0.012 1.00 81.19 169 ALA A N 1
ATOM 1228 C CA . ALA A 1 169 ? -9.073 4.164 1.352 1.00 81.19 169 ALA A CA 1
ATOM 1229 C C . ALA A 1 169 ? -10.282 4.980 1.844 1.00 81.19 169 ALA A C 1
ATOM 1231 O O . ALA A 1 169 ? -10.707 4.832 2.992 1.00 81.19 169 ALA A O 1
ATOM 1232 N N . ALA A 1 170 ? -10.868 5.809 0.973 1.00 83.50 170 ALA A N 1
ATOM 1233 C CA . ALA A 1 170 ? -12.049 6.607 1.290 1.00 83.50 170 ALA A CA 1
ATOM 1234 C C . ALA A 1 170 ? -13.294 5.749 1.574 1.00 83.50 170 ALA A C 1
ATOM 1236 O O . ALA A 1 170 ? -14.123 6.149 2.388 1.00 83.50 170 ALA A O 1
ATOM 1237 N N . VAL A 1 171 ? -13.413 4.577 0.940 1.00 84.81 171 VAL A N 1
ATOM 1238 C CA . VAL A 1 171 ? -14.495 3.606 1.186 1.00 84.81 171 VAL A CA 1
ATOM 1239 C C . VAL A 1 171 ? -14.194 2.719 2.399 1.00 84.81 171 VAL A C 1
ATOM 1241 O O . VAL A 1 171 ? -15.085 2.470 3.210 1.00 84.81 171 VAL A O 1
ATOM 1244 N N . HIS A 1 172 ? -12.942 2.285 2.567 1.00 85.12 172 HIS A N 1
ATOM 1245 C CA . HIS A 1 172 ? -12.510 1.432 3.680 1.00 85.12 172 HIS A CA 1
ATOM 1246 C C . HIS A 1 172 ? -12.759 2.090 5.039 1.00 85.12 172 HIS A C 1
ATOM 1248 O O . HIS A 1 172 ? -13.345 1.477 5.927 1.00 85.12 172 HIS A O 1
ATOM 1254 N N . ALA A 1 173 ? -12.384 3.363 5.192 1.00 80.12 173 ALA A N 1
ATOM 1255 C CA . ALA A 1 173 ? -12.472 4.077 6.466 1.00 80.12 173 ALA A CA 1
ATOM 1256 C C . ALA A 1 173 ? -13.891 4.122 7.091 1.00 80.12 173 ALA A C 1
ATOM 1258 O O . ALA A 1 173 ? -14.026 3.788 8.273 1.00 80.12 173 ALA A O 1
ATOM 1259 N N . PRO A 1 174 ? -14.968 4.522 6.381 1.00 84.44 174 PRO A N 1
ATOM 1260 C CA . PRO A 1 174 ? -16.324 4.473 6.932 1.00 84.44 174 PRO A CA 1
ATOM 1261 C C . PRO A 1 174 ? -16.849 3.040 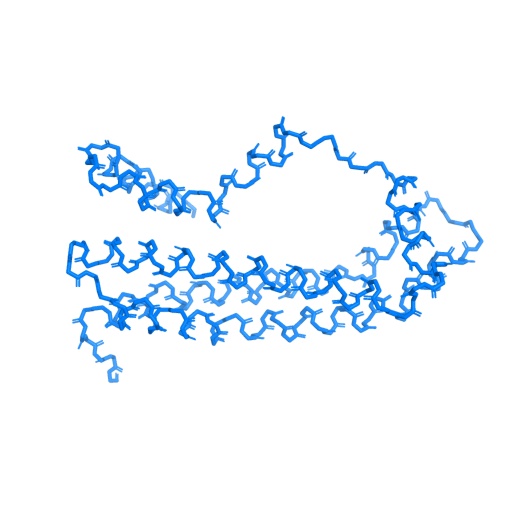7.081 1.00 84.44 174 PRO A C 1
ATOM 1263 O O . PRO A 1 174 ? -17.535 2.737 8.059 1.00 84.44 174 PRO A O 1
ATOM 1266 N N . ALA A 1 175 ? -16.504 2.144 6.156 1.00 82.31 175 ALA A N 1
ATOM 1267 C CA . ALA A 1 175 ? -16.974 0.767 6.190 1.00 82.31 175 ALA A CA 1
ATOM 1268 C C . ALA A 1 175 ? -16.390 -0.012 7.385 1.00 82.31 175 ALA A C 1
ATOM 1270 O O . ALA A 1 175 ? -17.135 -0.693 8.091 1.00 82.31 175 ALA A O 1
ATOM 1271 N N . ALA A 1 176 ? -15.107 0.175 7.708 1.00 81.94 176 ALA A N 1
ATOM 1272 C CA . ALA A 1 176 ? -14.471 -0.399 8.894 1.00 81.94 176 ALA A CA 1
ATOM 1273 C C . ALA A 1 176 ? -15.173 0.024 10.199 1.00 81.94 176 ALA A C 1
ATOM 1275 O O . ALA A 1 176 ? -15.379 -0.803 11.087 1.00 81.94 176 ALA A O 1
ATOM 1276 N N . ARG A 1 177 ? -15.630 1.283 10.295 1.00 81.56 177 ARG A N 1
ATOM 1277 C CA . ARG A 1 177 ? -16.413 1.774 11.447 1.00 81.56 177 ARG A CA 1
ATOM 1278 C C . ARG A 1 177 ? -17.768 1.070 11.553 1.00 81.56 177 ARG A C 1
ATOM 1280 O O . ARG A 1 177 ? -18.116 0.576 12.621 1.00 81.56 177 ARG A O 1
ATOM 1287 N N . SER A 1 178 ? -18.490 0.940 10.436 1.00 81.50 178 SER A N 1
ATOM 1288 C CA . SER A 1 178 ? -19.805 0.274 10.406 1.00 81.50 178 SER A CA 1
ATOM 1289 C C . SER A 1 178 ? -19.749 -1.199 10.841 1.00 81.50 178 SER A C 1
ATOM 1291 O O . SER A 1 178 ? -20.617 -1.675 11.574 1.00 81.50 178 SER A O 1
ATOM 1293 N N . VAL A 1 179 ? -18.674 -1.901 10.465 1.00 78.94 179 VAL A N 1
ATOM 1294 C CA . VAL A 1 179 ? -18.425 -3.303 10.829 1.00 78.94 179 VAL A CA 1
ATOM 1295 C C . VAL A 1 179 ? -18.235 -3.476 12.337 1.00 78.94 179 VAL A C 1
ATOM 1297 O O . VAL A 1 179 ? -18.644 -4.497 12.899 1.00 78.94 179 VAL A O 1
ATOM 1300 N N . VAL A 1 180 ? -17.623 -2.493 12.999 1.00 74.06 180 VAL A N 1
ATOM 1301 C CA . VAL A 1 180 ? -17.356 -2.531 14.441 1.00 74.06 180 VAL A CA 1
ATOM 1302 C C . VAL A 1 180 ? -18.583 -2.124 15.262 1.00 74.06 180 VAL A C 1
ATOM 1304 O O . VAL A 1 180 ? -18.865 -2.777 16.276 1.00 74.06 180 VAL A O 1
ATOM 1307 N N . ASP A 1 181 ? -19.330 -1.121 14.789 1.00 74.69 181 ASP A N 1
ATOM 1308 C CA . ASP A 1 181 ? -20.540 -0.587 15.432 1.00 74.69 181 ASP A CA 1
ATOM 1309 C C . ASP A 1 181 ? -21.769 -1.501 15.286 1.00 74.69 181 ASP A C 1
ATOM 1311 O O . ASP A 1 181 ? -22.791 -1.277 15.931 1.00 74.69 181 ASP A O 1
ATOM 1315 N N . GLY A 1 182 ? -21.702 -2.537 14.440 1.00 61.66 182 GLY A N 1
ATOM 1316 C CA . GLY A 1 182 ? -22.817 -3.462 14.207 1.00 61.66 182 GLY A CA 1
ATOM 1317 C C . GLY A 1 182 ? -24.016 -2.823 13.498 1.00 61.66 182 GLY A C 1
ATOM 1318 O O . GLY A 1 182 ? -25.059 -3.458 13.364 1.00 61.66 182 GLY A O 1
ATOM 1319 N N . ARG A 1 183 ? -23.871 -1.582 13.022 1.00 51.00 183 ARG A N 1
ATOM 1320 C CA . ARG A 1 183 ? -24.832 -0.932 12.136 1.00 51.00 183 ARG A CA 1
ATOM 1321 C C . ARG A 1 183 ? -24.598 -1.478 10.736 1.00 51.00 183 ARG A C 1
ATOM 1323 O O . ARG A 1 183 ? -23.785 -0.948 9.985 1.00 51.00 183 ARG A O 1
ATOM 1330 N N . THR A 1 184 ? -25.295 -2.557 10.398 1.00 42.31 184 THR A N 1
ATOM 1331 C CA . THR A 1 184 ? -25.540 -2.905 9.001 1.00 42.31 184 THR A CA 1
ATOM 1332 C C . THR A 1 184 ? -26.157 -1.681 8.337 1.00 42.31 184 THR A C 1
ATOM 1334 O O . THR A 1 184 ? -27.271 -1.279 8.670 1.00 42.31 184 THR A O 1
ATOM 1337 N N . VAL A 1 185 ? -25.393 -1.044 7.451 1.00 45.78 185 VAL A N 1
ATOM 1338 C CA . VAL A 1 185 ? -25.948 -0.104 6.482 1.00 45.78 185 VAL A CA 1
ATOM 1339 C C . VAL A 1 185 ? -26.806 -0.963 5.560 1.00 45.78 185 VAL A C 1
ATOM 1341 O O . VAL A 1 185 ? -26.272 -1.745 4.774 1.00 45.78 185 VAL A O 1
ATOM 1344 N N . ALA A 1 186 ? -28.113 -0.927 5.813 1.00 37.12 186 ALA A N 1
ATOM 1345 C CA . ALA A 1 186 ? -29.138 -1.434 4.913 1.00 37.12 186 ALA A CA 1
ATOM 1346 C C . ALA A 1 186 ? -29.210 -0.555 3.660 1.00 37.12 186 ALA A C 1
ATOM 1348 O O . ALA A 1 186 ? -28.972 0.670 3.798 1.00 37.12 186 ALA A O 1
#

Nearest PDB structures (foldseek):
  5d92-assembly2_B  TM=2.086E-01  e=7.205E+00  Archaeoglobus fulgidus DSM 4304

Mean predicted aligned error: 10.54 Å